Protein AF-A0A1G9P1A8-F1 (afdb_monomer_lite)

Sequence (209 aa):
MPSHRELWSQLNTDEELAHDLVAYRPALGERLVALREAGGYSLKQAAKLAGVRPETLKFYEEAVHRPSMPRLIRLMTLYDADPMEFLAEIASTVRPQSKSEPVFQRQVEALLYFCGVTPEQMADGKHQVHKTGRTPAPITAPLGEVLKGRRDDHPARVQGGLLLRREYEAGASIRALSDKHRLAFGTIRALLVEANTQLRGPGRAHGTA

Foldseek 3Di:
DDDLVRVVVVCVVVVVLVVLVVQLLQLQLCVLVVLCVVQVHDLCLLCLQLVHHSVVNVCSNVSVDAAAPSSLVSSCVSSVHDSLVSQLVSLCVSPVPPPPPVVSVVSSQSVNVSNVQDPVNVVVVPPPPVPPPPVPPPCPAQLCVVCVPPDPSDSSLLVLLVVLLVVVVVPDDLVNSCVRNVHDSVSSVVSVVSSVHDDDDPDDDPPDD

pLDDT: mean 74.7, std 17.82, range [31.42, 96.56]

Organism: NCBI:txid128104

Radius of gyration: 21.17 Å; chains: 1; bounding box: 59×31×57 Å

Secondary structure (DSSP, 8-state):
---HHHHHHHHTT-HHHHHHHHHHHHHHHHHHHHHHHHTT--HHHHHHHTTS-HHHHHHHHTTSS---HHHHHHHHHHTT--HHHHHHHHHHHH-TT--SHHHHHHHHHHHHHHTT--HHHHHT------TT---PPP--S-HHHHHTT--TT-HHHHHHHHHHHHHHHTT--HHHHHHHHT--HHHHHHHHHHTT--PPPS-------

Structure (mmCIF, N/CA/C/O backbone):
data_AF-A0A1G9P1A8-F1
#
_entry.id   AF-A0A1G9P1A8-F1
#
loop_
_atom_site.group_PDB
_atom_site.id
_atom_site.type_symbol
_atom_site.label_atom_id
_atom_site.label_alt_id
_atom_site.label_comp_id
_atom_site.label_asym_id
_atom_site.label_entity_id
_atom_site.label_seq_id
_atom_site.pdbx_PDB_ins_code
_atom_site.Cartn_x
_atom_site.Cartn_y
_atom_site.Cartn_z
_atom_site.occupancy
_atom_site.B_iso_or_equiv
_atom_site.auth_seq_id
_atom_site.auth_comp_id
_atom_site.auth_asym_id
_atom_site.auth_atom_id
_atom_site.pdbx_PDB_model_num
ATOM 1 N N . MET A 1 1 ? 30.338 -10.438 -19.244 1.00 41.12 1 MET A N 1
ATOM 2 C CA . MET A 1 1 ? 29.002 -10.359 -18.618 1.00 41.12 1 MET A CA 1
ATOM 3 C C . MET A 1 1 ? 28.535 -8.922 -18.761 1.00 41.12 1 MET A C 1
ATOM 5 O O . MET A 1 1 ? 29.298 -8.054 -18.346 1.00 41.12 1 MET A O 1
ATOM 9 N N . PRO A 1 2 ? 27.408 -8.661 -19.446 1.00 39.84 2 PRO A N 1
ATOM 10 C CA . PRO A 1 2 ? 26.987 -7.303 -19.767 1.00 39.84 2 PRO A CA 1
ATOM 11 C C . PRO A 1 2 ? 26.547 -6.555 -18.502 1.00 39.84 2 PRO A C 1
ATOM 13 O O . PRO A 1 2 ? 25.793 -7.061 -17.678 1.00 39.84 2 PRO A O 1
ATOM 16 N N . SER A 1 3 ? 27.044 -5.337 -18.343 1.00 47.91 3 SER A N 1
ATOM 17 C CA . SER A 1 3 ? 26.685 -4.398 -17.285 1.00 47.91 3 SER A CA 1
ATOM 18 C C . SER A 1 3 ? 25.210 -3.973 -17.363 1.00 47.91 3 SER A C 1
ATOM 20 O O . SER A 1 3 ? 24.576 -4.062 -18.412 1.00 47.91 3 SER A O 1
ATOM 22 N N . HIS A 1 4 ? 24.663 -3.407 -16.277 1.00 43.50 4 HIS A N 1
ATOM 23 C CA . HIS A 1 4 ? 23.309 -2.818 -16.254 1.00 43.50 4 HIS A CA 1
ATOM 24 C C . HIS A 1 4 ? 23.076 -1.848 -17.430 1.00 43.50 4 HIS A C 1
ATOM 26 O O . HIS A 1 4 ? 21.991 -1.819 -17.996 1.00 43.50 4 HIS A O 1
ATOM 32 N N . ARG A 1 5 ? 24.108 -1.106 -17.853 1.00 42.91 5 ARG A N 1
ATOM 33 C CA . ARG A 1 5 ? 24.056 -0.208 -19.016 1.00 42.91 5 ARG A CA 1
ATOM 34 C C . ARG A 1 5 ? 23.967 -0.961 -20.353 1.00 42.91 5 ARG A C 1
ATOM 36 O O . ARG A 1 5 ? 23.266 -0.503 -21.247 1.00 42.91 5 ARG A O 1
ATOM 43 N N . GLU A 1 6 ? 24.647 -2.096 -20.489 1.00 47.81 6 GLU A N 1
ATOM 44 C CA . GLU A 1 6 ? 24.608 -2.942 -21.693 1.00 47.81 6 GLU A CA 1
ATOM 45 C C . GLU A 1 6 ? 23.294 -3.724 -21.800 1.00 47.81 6 GLU A C 1
ATOM 47 O O . GLU A 1 6 ? 22.747 -3.819 -22.893 1.00 47.81 6 GLU A O 1
ATOM 52 N N . LEU A 1 7 ? 22.730 -4.182 -20.677 1.00 52.12 7 LEU A N 1
ATOM 53 C CA . LEU A 1 7 ? 21.399 -4.799 -20.638 1.00 52.12 7 LEU A CA 1
ATOM 54 C C . LEU A 1 7 ? 20.292 -3.792 -20.967 1.00 52.12 7 LEU A C 1
ATOM 56 O O . LEU A 1 7 ? 19.426 -4.105 -21.776 1.00 52.12 7 LEU A O 1
ATOM 60 N N . TRP A 1 8 ? 20.353 -2.563 -20.430 1.00 51.53 8 TRP A N 1
ATOM 61 C CA . TRP A 1 8 ? 19.458 -1.482 -20.866 1.00 51.53 8 TRP A CA 1
ATOM 62 C C . TRP A 1 8 ? 19.610 -1.201 -22.361 1.00 51.53 8 TRP A C 1
ATOM 64 O O . TRP A 1 8 ? 18.604 -0.965 -23.011 1.00 51.53 8 TRP A O 1
ATOM 74 N N . SER A 1 9 ? 20.823 -1.258 -22.922 1.00 52.28 9 SER A N 1
ATOM 75 C CA . SER A 1 9 ? 21.042 -1.052 -24.360 1.00 52.28 9 SER A CA 1
ATOM 76 C C . SER A 1 9 ? 20.507 -2.200 -25.224 1.00 52.28 9 SER A C 1
ATOM 78 O O . SER A 1 9 ? 20.034 -1.936 -26.326 1.00 52.28 9 SER A O 1
ATOM 80 N N . GLN A 1 10 ? 20.563 -3.444 -24.732 1.00 52.16 10 GLN A N 1
ATOM 81 C CA . GLN A 1 10 ? 20.011 -4.632 -25.397 1.00 52.16 10 GLN A CA 1
ATOM 82 C C . GLN A 1 10 ? 18.477 -4.675 -25.313 1.00 52.16 10 GLN A C 1
ATOM 84 O O . GLN A 1 10 ? 17.818 -4.961 -26.305 1.00 52.16 10 GLN A O 1
ATOM 89 N N . LEU A 1 11 ? 17.896 -4.294 -24.171 1.00 49.16 11 LEU A N 1
ATOM 90 C CA . LEU A 1 11 ? 16.448 -4.104 -24.016 1.00 49.16 11 LEU A CA 1
ATOM 91 C C . LEU A 1 11 ? 15.937 -2.909 -24.839 1.00 49.16 11 LEU A C 1
ATOM 93 O O . LEU A 1 11 ? 14.826 -2.962 -25.346 1.00 49.16 11 LEU A O 1
ATOM 97 N N . ASN A 1 12 ? 16.752 -1.864 -25.039 1.00 44.50 12 ASN A N 1
ATOM 98 C CA . ASN A 1 12 ? 16.433 -0.750 -25.946 1.00 44.50 12 ASN A CA 1
ATOM 99 C C . ASN A 1 12 ? 16.525 -1.123 -27.432 1.00 44.50 12 ASN A C 1
ATOM 101 O O . ASN A 1 12 ? 16.099 -0.333 -28.269 1.00 44.50 12 ASN A O 1
ATOM 105 N N . THR A 1 13 ? 17.140 -2.262 -27.775 1.00 49.59 13 THR A N 1
ATOM 106 C CA . THR A 1 13 ? 17.131 -2.774 -29.156 1.00 49.59 13 THR A CA 1
ATOM 107 C C . THR A 1 13 ? 15.833 -3.525 -29.461 1.00 49.59 13 THR A C 1
ATOM 109 O O . THR A 1 13 ? 15.501 -3.719 -30.626 1.00 49.59 13 THR A O 1
ATOM 112 N N . ASP A 1 14 ? 15.085 -3.893 -28.418 1.00 54.88 14 ASP A N 1
ATOM 113 C CA . ASP A 1 14 ? 13.737 -4.441 -28.490 1.00 54.88 14 ASP A CA 1
ATOM 114 C C . ASP A 1 14 ? 12.737 -3.272 -28.399 1.00 54.88 14 ASP A C 1
ATOM 116 O O . ASP A 1 14 ? 12.221 -2.919 -27.335 1.00 54.88 14 ASP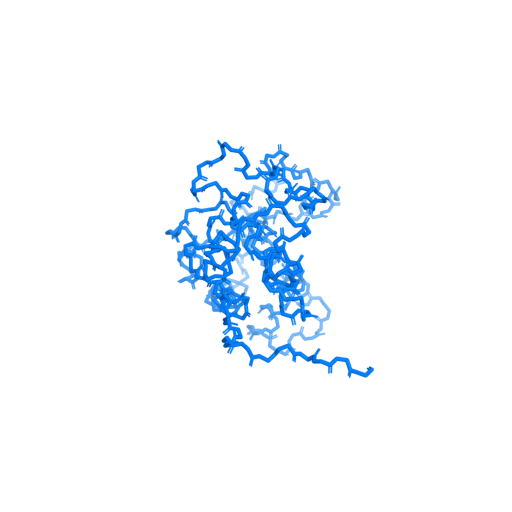 A O 1
ATOM 120 N N . GLU A 1 15 ? 12.542 -2.590 -29.533 1.00 59.28 15 GLU A N 1
ATOM 121 C CA . GLU A 1 15 ? 11.692 -1.392 -29.689 1.00 59.28 15 GLU A CA 1
ATOM 122 C C . GLU A 1 15 ? 10.279 -1.603 -29.101 1.00 59.28 15 GLU A C 1
ATOM 124 O O . GLU A 1 15 ? 9.654 -0.687 -28.560 1.00 59.28 15 GLU A O 1
ATOM 129 N N . GLU A 1 16 ? 9.821 -2.854 -29.125 1.00 61.22 16 GLU A N 1
ATOM 130 C CA . GLU A 1 16 ? 8.542 -3.317 -28.606 1.00 61.22 16 GLU A CA 1
ATOM 131 C C . GLU A 1 16 ? 8.473 -3.313 -27.064 1.00 61.22 16 GLU A C 1
ATOM 133 O O . GLU A 1 16 ? 7.458 -2.932 -26.478 1.00 61.22 16 GLU A O 1
ATOM 138 N N . LEU A 1 17 ? 9.568 -3.659 -26.385 1.00 59.81 17 LEU A N 1
ATOM 139 C CA . LEU A 1 17 ? 9.637 -3.755 -24.925 1.00 59.81 17 LEU A CA 1
ATOM 140 C C . LEU A 1 17 ? 9.885 -2.383 -24.277 1.00 59.81 17 LEU A C 1
ATOM 142 O O . LEU A 1 17 ? 9.347 -2.081 -23.208 1.00 59.81 17 LEU A O 1
ATOM 146 N N . ALA A 1 18 ? 10.633 -1.509 -24.958 1.00 63.16 18 ALA A N 1
ATOM 147 C CA . ALA A 1 18 ? 10.757 -0.101 -24.587 1.00 63.16 18 ALA A CA 1
ATOM 148 C C . ALA A 1 18 ? 9.408 0.639 -24.674 1.00 63.16 18 ALA A C 1
ATOM 150 O O . ALA A 1 18 ? 9.096 1.443 -23.792 1.00 63.16 18 ALA A O 1
ATOM 151 N N . HIS A 1 19 ? 8.590 0.336 -25.690 1.00 68.44 19 HIS A N 1
ATOM 152 C CA . HIS A 1 19 ? 7.230 0.865 -25.816 1.00 68.44 19 HIS A CA 1
ATOM 153 C C . HIS A 1 19 ? 6.332 0.408 -24.656 1.00 68.44 19 HIS A C 1
ATOM 155 O O . HIS A 1 19 ? 5.683 1.231 -24.007 1.00 68.44 19 HIS A O 1
ATOM 161 N N . ASP A 1 20 ? 6.363 -0.883 -24.324 1.00 70.00 20 ASP A N 1
ATOM 162 C CA . ASP A 1 20 ? 5.575 -1.438 -23.220 1.00 70.00 20 ASP A CA 1
ATOM 163 C C . ASP A 1 20 ? 5.989 -0.844 -21.857 1.00 70.00 20 ASP A C 1
ATOM 165 O O . ASP A 1 20 ? 5.136 -0.531 -21.026 1.00 70.00 20 ASP A O 1
ATOM 169 N N . LEU A 1 21 ? 7.286 -0.587 -21.634 1.00 68.75 21 LEU A N 1
ATOM 170 C CA . LEU A 1 21 ? 7.789 0.086 -20.425 1.00 68.75 21 LEU A CA 1
ATOM 171 C C . LEU A 1 21 ? 7.238 1.501 -20.232 1.00 68.75 21 LEU A C 1
ATOM 173 O O . LEU A 1 21 ? 7.086 1.933 -19.087 1.00 68.75 21 LEU A O 1
ATOM 177 N N . VAL A 1 22 ? 6.906 2.219 -21.307 1.00 77.81 22 VAL A N 1
ATOM 178 C CA . VAL A 1 22 ? 6.230 3.521 -21.204 1.00 77.81 22 VAL A CA 1
ATOM 179 C C . VAL A 1 22 ? 4.809 3.350 -20.667 1.00 77.81 22 VAL A C 1
ATOM 181 O O . VAL A 1 22 ? 4.394 4.132 -19.813 1.00 77.81 22 VAL A O 1
ATOM 184 N N . ALA A 1 23 ? 4.097 2.309 -21.099 1.00 82.25 23 ALA A N 1
ATOM 185 C CA . ALA A 1 23 ? 2.734 2.007 -20.661 1.00 82.25 23 ALA A CA 1
ATOM 186 C C . ALA A 1 23 ? 2.669 1.358 -19.263 1.00 82.25 23 ALA A C 1
ATOM 188 O O . ALA A 1 23 ? 1.707 1.570 -18.523 1.00 82.25 23 ALA A O 1
ATOM 189 N N . TYR A 1 24 ? 3.711 0.633 -18.844 1.00 83.81 24 TYR A N 1
ATOM 190 C CA . TYR A 1 24 ? 3.769 -0.003 -17.524 1.00 83.81 24 TYR A CA 1
ATOM 191 C C . TYR A 1 24 ? 3.784 0.986 -16.360 1.00 83.81 24 TYR A C 1
ATOM 193 O O . TYR A 1 24 ? 3.242 0.704 -15.293 1.00 83.81 24 TYR A O 1
ATOM 201 N N . ARG A 1 25 ? 4.401 2.154 -16.548 1.00 85.25 25 ARG A N 1
ATOM 202 C CA . ARG A 1 25 ? 4.534 3.175 -15.500 1.00 85.25 25 ARG A CA 1
ATOM 203 C C . ARG A 1 25 ? 3.188 3.744 -15.040 1.00 85.25 25 ARG A C 1
ATOM 205 O O . ARG A 1 25 ? 2.941 3.686 -13.835 1.00 85.25 25 ARG A O 1
ATOM 212 N N . PRO A 1 26 ? 2.329 4.281 -15.931 1.00 89.62 26 PRO A N 1
ATOM 213 C CA . PRO A 1 26 ? 1.015 4.775 -15.533 1.00 89.62 26 PRO A CA 1
ATOM 214 C C . PRO A 1 26 ? 0.131 3.655 -14.980 1.00 89.62 26 PRO A C 1
ATOM 216 O O . PRO A 1 26 ? -0.451 3.843 -13.918 1.00 89.62 26 PRO A O 1
ATOM 219 N N . ALA A 1 27 ? 0.125 2.465 -15.597 1.00 90.56 27 ALA A N 1
ATOM 220 C CA . ALA A 1 27 ? -0.659 1.329 -15.105 1.00 90.56 27 ALA A CA 1
ATOM 221 C C . ALA A 1 27 ? -0.268 0.921 -13.670 1.00 90.56 27 ALA A C 1
ATOM 223 O O . ALA A 1 27 ? -1.129 0.692 -12.820 1.00 90.56 27 ALA A O 1
ATOM 224 N N . LEU A 1 28 ? 1.035 0.891 -13.365 1.00 92.38 28 LEU A N 1
ATOM 225 C CA . LEU A 1 28 ? 1.534 0.642 -12.012 1.00 92.38 28 LEU A CA 1
ATOM 226 C C . LEU A 1 28 ? 1.081 1.734 -11.033 1.00 92.38 28 LEU A C 1
ATOM 228 O O . LEU A 1 28 ? 0.623 1.411 -9.937 1.00 92.38 28 LEU A O 1
ATOM 232 N N . GLY A 1 29 ? 1.210 3.010 -11.410 1.00 93.75 29 GLY A N 1
ATOM 233 C CA . GLY A 1 29 ? 0.813 4.144 -10.571 1.00 93.75 29 GLY A CA 1
ATOM 234 C C . GLY A 1 29 ? -0.680 4.131 -10.239 1.00 93.75 29 GLY A C 1
ATOM 235 O O . GLY A 1 29 ? -1.053 4.168 -9.065 1.00 93.75 29 GLY A O 1
ATOM 236 N N . GLU A 1 30 ? -1.528 3.970 -11.254 1.00 94.38 30 GLU A N 1
ATOM 237 C CA . GLU A 1 30 ? -2.984 3.864 -11.115 1.00 94.38 30 GLU A CA 1
ATOM 238 C C . GLU A 1 30 ? -3.391 2.686 -10.226 1.00 94.38 30 GLU A C 1
ATOM 240 O O . GLU A 1 30 ? -4.244 2.825 -9.346 1.00 94.38 30 GLU A O 1
ATOM 245 N N . ARG A 1 31 ? -2.741 1.528 -10.385 1.00 95.12 31 ARG A N 1
ATOM 246 C CA . ARG A 1 31 ? -3.031 0.366 -9.542 1.00 95.12 31 ARG A CA 1
ATOM 247 C C . ARG A 1 31 ? -2.612 0.581 -8.090 1.00 95.12 31 ARG A C 1
ATOM 249 O O . ARG A 1 31 ? -3.338 0.159 -7.190 1.00 95.12 31 ARG A O 1
ATOM 256 N N . LEU A 1 32 ? -1.488 1.257 -7.836 1.00 95.44 32 LEU A N 1
ATOM 257 C CA . LEU A 1 32 ? -1.090 1.637 -6.475 1.00 95.44 32 LEU A CA 1
ATOM 258 C C . LEU A 1 32 ? -2.125 2.565 -5.825 1.00 95.44 32 LEU A C 1
ATOM 260 O O . LEU A 1 32 ? -2.467 2.352 -4.660 1.00 95.44 32 LEU A O 1
ATOM 264 N N . VAL A 1 33 ? -2.659 3.541 -6.570 1.00 96.56 33 VAL A N 1
ATOM 265 C CA . VAL A 1 33 ? -3.761 4.403 -6.106 1.00 96.56 33 VAL A CA 1
ATOM 266 C C . VAL A 1 33 ? -4.979 3.554 -5.751 1.00 96.56 33 VAL A C 1
ATOM 268 O O . VAL A 1 33 ? -5.485 3.652 -4.633 1.00 96.56 33 VAL A O 1
ATOM 271 N N . ALA A 1 34 ? -5.403 2.675 -6.661 1.00 92.31 34 ALA A N 1
ATOM 272 C CA . ALA A 1 34 ? -6.575 1.829 -6.466 1.00 92.31 34 ALA A CA 1
ATOM 273 C C . ALA A 1 34 ? -6.444 0.926 -5.228 1.00 92.31 34 ALA A C 1
ATOM 275 O O . ALA A 1 34 ? -7.368 0.857 -4.420 1.00 92.31 34 ALA A O 1
ATOM 276 N N . LEU A 1 35 ? -5.290 0.279 -5.030 1.00 92.00 35 LEU A N 1
ATOM 277 C CA . LEU A 1 35 ? -5.029 -0.556 -3.850 1.00 92.00 35 LEU A CA 1
ATOM 278 C C . LEU A 1 35 ? -4.999 0.265 -2.558 1.00 92.00 35 LEU A C 1
ATOM 280 O O . LEU A 1 35 ? -5.568 -0.141 -1.541 1.00 92.00 35 LEU A O 1
ATOM 284 N N . ARG A 1 36 ? -4.377 1.449 -2.593 1.00 94.88 36 ARG A N 1
ATOM 285 C CA . ARG A 1 36 ? -4.346 2.362 -1.449 1.00 94.88 36 ARG A CA 1
ATOM 286 C C . ARG A 1 36 ? -5.760 2.770 -1.031 1.00 94.88 36 ARG A C 1
ATOM 288 O O . ARG A 1 36 ? -6.075 2.754 0.161 1.00 94.88 36 ARG A O 1
ATOM 295 N N . GLU A 1 37 ? -6.590 3.150 -1.994 1.00 91.06 37 GLU A N 1
ATOM 296 C CA . GLU A 1 37 ? -7.956 3.622 -1.764 1.00 91.06 37 GLU A CA 1
ATOM 297 C C . GLU A 1 37 ? -8.897 2.494 -1.348 1.00 91.06 37 GLU A C 1
ATOM 299 O O . GLU A 1 37 ? -9.653 2.670 -0.394 1.00 91.06 37 GLU A O 1
ATOM 304 N N . ALA A 1 38 ? -8.780 1.314 -1.961 1.00 80.50 38 ALA A N 1
ATOM 305 C CA . ALA A 1 38 ? -9.503 0.114 -1.547 1.00 80.50 38 ALA A CA 1
ATOM 306 C C . ALA A 1 38 ? -9.165 -0.297 -0.102 1.00 80.50 38 ALA A C 1
ATOM 308 O O . ALA A 1 38 ? -10.051 -0.680 0.659 1.00 80.50 38 ALA A O 1
ATOM 309 N N . GLY A 1 39 ? -7.907 -0.132 0.322 1.00 78.62 39 GLY A N 1
ATOM 310 C CA . GLY A 1 39 ? -7.502 -0.307 1.721 1.00 78.62 39 GLY A CA 1
ATOM 311 C C . GLY A 1 39 ? -7.974 0.813 2.668 1.00 78.62 39 GLY A C 1
ATOM 312 O O . GLY A 1 39 ? -7.808 0.722 3.888 1.00 78.62 39 GLY A O 1
ATOM 313 N N . GLY A 1 40 ? -8.576 1.886 2.147 1.00 80.50 40 GLY A N 1
ATOM 314 C CA . GLY A 1 40 ? -9.014 3.048 2.925 1.00 80.50 40 GLY A CA 1
ATOM 315 C C . GLY A 1 40 ? -7.856 3.877 3.488 1.00 80.50 40 GLY A C 1
ATOM 316 O O . GLY A 1 40 ? -8.004 4.544 4.517 1.00 80.50 40 GLY A O 1
ATOM 317 N N . TYR A 1 41 ? -6.683 3.823 2.855 1.00 86.81 41 TYR A N 1
ATOM 318 C CA . TYR A 1 41 ? -5.503 4.555 3.296 1.00 86.81 41 TYR A CA 1
ATOM 319 C C . TYR A 1 41 ? -5.415 5.928 2.623 1.00 86.81 41 TYR A C 1
ATOM 321 O O . TYR A 1 41 ? -5.470 6.061 1.399 1.00 86.81 41 TYR A O 1
ATOM 329 N N . SER A 1 42 ? -5.158 6.973 3.409 1.00 90.69 42 SER A N 1
ATOM 330 C CA . SER A 1 42 ? -4.650 8.224 2.835 1.00 90.69 42 SER A CA 1
ATOM 331 C C . SER A 1 42 ? -3.204 8.051 2.362 1.00 90.69 42 SER A C 1
ATOM 333 O O . SER A 1 42 ? -2.450 7.241 2.909 1.00 90.69 42 SER A O 1
ATOM 335 N N . LEU A 1 43 ? -2.772 8.886 1.412 1.00 92.38 43 LEU A N 1
ATOM 336 C CA . LEU A 1 43 ? -1.381 8.940 0.946 1.00 92.38 43 LEU A CA 1
ATOM 337 C C . LEU A 1 43 ? -0.379 9.045 2.113 1.00 92.38 43 LEU A C 1
ATOM 339 O O . LEU A 1 43 ? 0.608 8.313 2.173 1.00 92.38 43 LEU A O 1
ATOM 343 N N . LYS A 1 44 ? -0.642 9.934 3.083 1.00 88.50 44 LYS A N 1
ATOM 344 C CA . LYS A 1 44 ? 0.245 10.142 4.241 1.00 88.50 44 LYS A CA 1
ATOM 345 C C . LYS A 1 44 ? 0.323 8.905 5.139 1.00 88.50 44 LYS A C 1
ATOM 347 O O . LYS A 1 44 ? 1.413 8.568 5.598 1.00 88.50 44 LYS A O 1
ATOM 352 N N . GLN A 1 45 ? -0.805 8.236 5.390 1.00 81.75 45 GLN A N 1
ATOM 353 C CA . GLN A 1 45 ? -0.834 7.006 6.189 1.00 81.75 45 GLN A CA 1
ATOM 354 C C . GLN A 1 45 ? -0.108 5.867 5.475 1.00 81.75 45 GLN A C 1
ATOM 356 O O . GLN A 1 45 ? 0.753 5.235 6.084 1.00 81.75 45 GLN A O 1
ATOM 361 N N . ALA A 1 46 ? -0.405 5.645 4.190 1.00 87.50 46 ALA A N 1
ATOM 362 C CA . ALA A 1 46 ? 0.218 4.584 3.409 1.00 87.50 46 ALA A CA 1
ATOM 363 C C . ALA A 1 46 ? 1.736 4.766 3.327 1.00 87.50 46 ALA A C 1
ATOM 365 O O . ALA A 1 46 ? 2.489 3.842 3.630 1.00 87.50 46 ALA A O 1
ATOM 366 N N . ALA A 1 47 ? 2.198 5.984 3.034 1.00 89.19 47 ALA A N 1
ATOM 367 C CA . ALA A 1 47 ? 3.620 6.293 2.98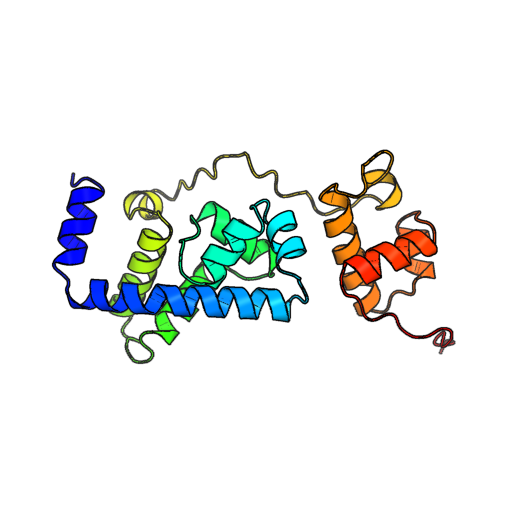8 1.00 89.19 47 ALA A CA 1
ATOM 368 C C . ALA A 1 47 ? 4.309 6.033 4.334 1.00 89.19 47 ALA A C 1
ATOM 370 O O . ALA A 1 47 ? 5.353 5.383 4.393 1.00 89.19 47 ALA A O 1
ATOM 371 N N . LYS A 1 48 ? 3.690 6.482 5.432 1.00 83.31 48 LYS A N 1
ATOM 372 C CA . LYS A 1 48 ? 4.205 6.277 6.788 1.00 83.31 48 LYS A CA 1
ATOM 373 C C . LYS A 1 48 ? 4.326 4.791 7.139 1.00 83.31 48 LYS A C 1
ATOM 375 O O . LYS A 1 48 ? 5.350 4.386 7.684 1.00 83.31 48 LYS A O 1
ATOM 380 N N . LEU A 1 49 ? 3.320 3.981 6.809 1.00 77.94 49 LEU A N 1
ATOM 381 C CA . LEU A 1 49 ? 3.302 2.538 7.079 1.00 77.94 49 LEU A CA 1
ATOM 382 C C . LEU A 1 49 ? 4.290 1.761 6.207 1.00 77.94 49 LEU A C 1
ATOM 384 O O . LEU A 1 49 ? 5.038 0.924 6.710 1.00 77.94 49 LEU A O 1
ATOM 388 N N . ALA A 1 50 ? 4.365 2.102 4.922 1.00 83.38 50 ALA A N 1
ATOM 389 C CA . ALA A 1 50 ? 5.352 1.554 3.999 1.00 83.38 50 ALA A CA 1
ATOM 390 C C . ALA A 1 50 ? 6.774 2.090 4.262 1.00 83.38 50 ALA A C 1
ATOM 392 O O . ALA A 1 50 ? 7.727 1.670 3.607 1.00 83.38 50 ALA A O 1
ATOM 393 N N . GLY A 1 51 ? 6.938 3.011 5.222 1.00 83.38 51 GLY A N 1
ATOM 394 C CA . GLY A 1 51 ? 8.194 3.661 5.589 1.00 83.38 51 GLY A CA 1
ATOM 395 C C . GLY A 1 51 ? 8.895 4.323 4.407 1.00 83.38 51 GLY A C 1
ATOM 396 O O . GLY A 1 51 ? 10.103 4.145 4.225 1.00 83.38 51 GLY A O 1
ATOM 397 N N . VAL A 1 52 ? 8.122 5.062 3.614 1.00 86.75 52 VAL A N 1
ATOM 398 C CA . VAL A 1 52 ? 8.570 5.967 2.552 1.00 86.75 52 VAL A CA 1
ATOM 399 C C . VAL A 1 52 ? 8.058 7.381 2.843 1.00 86.75 52 VAL A C 1
ATOM 401 O O . VAL A 1 52 ? 7.145 7.580 3.644 1.00 86.75 52 VAL A O 1
ATOM 404 N N . ARG A 1 53 ? 8.650 8.404 2.218 1.00 91.06 53 ARG A N 1
ATOM 405 C CA . ARG A 1 53 ? 8.132 9.775 2.358 1.00 91.06 53 ARG A CA 1
ATOM 406 C C . ARG A 1 53 ? 6.805 9.901 1.588 1.00 91.06 53 ARG A C 1
ATOM 408 O O . ARG A 1 53 ? 6.705 9.306 0.516 1.00 91.06 53 ARG A O 1
ATOM 415 N N . PRO A 1 54 ? 5.822 10.692 2.061 1.00 92.25 54 PRO A N 1
ATOM 416 C CA . PRO A 1 54 ? 4.562 10.907 1.339 1.00 92.25 54 PRO A CA 1
ATOM 417 C C . PRO A 1 54 ? 4.756 11.380 -0.101 1.00 92.25 54 PRO A C 1
ATOM 419 O O . PRO A 1 54 ? 4.104 10.882 -1.006 1.00 92.25 54 PRO A O 1
ATOM 422 N N . GLU A 1 55 ? 5.715 12.277 -0.318 1.00 93.62 55 GLU A N 1
ATOM 423 C CA . GLU A 1 55 ? 6.110 12.746 -1.647 1.00 93.62 55 GLU A CA 1
ATOM 424 C C . GLU A 1 55 ? 6.679 11.622 -2.526 1.00 93.62 55 GLU A C 1
ATOM 426 O O . GLU A 1 55 ? 6.375 11.537 -3.708 1.00 93.62 55 GLU A O 1
ATOM 431 N N . THR A 1 56 ? 7.447 10.696 -1.945 1.00 90.88 56 THR A N 1
ATOM 432 C CA . THR A 1 56 ? 7.959 9.533 -2.681 1.00 90.88 56 THR A CA 1
ATOM 433 C C . THR A 1 56 ? 6.834 8.600 -3.116 1.00 90.88 56 THR A C 1
ATOM 435 O O . THR A 1 56 ? 6.854 8.146 -4.253 1.00 90.88 56 THR A O 1
ATOM 438 N N . LEU A 1 57 ? 5.857 8.329 -2.241 1.00 95.25 57 LEU A N 1
ATOM 439 C CA . LEU A 1 57 ? 4.687 7.531 -2.614 1.00 95.25 57 LEU A CA 1
ATOM 440 C C . LEU A 1 57 ? 3.846 8.247 -3.676 1.00 95.25 57 LEU A C 1
ATOM 442 O O . LEU A 1 57 ? 3.434 7.615 -4.639 1.00 95.25 57 LEU A O 1
ATOM 446 N N . LYS A 1 58 ? 3.677 9.568 -3.551 1.00 95.81 58 LYS A N 1
ATOM 447 C CA . LYS A 1 58 ? 3.004 10.387 -4.562 1.00 95.81 58 LYS A CA 1
ATOM 448 C C . LYS A 1 58 ? 3.667 10.240 -5.932 1.00 95.81 58 LYS A C 1
ATOM 450 O O . LYS A 1 58 ? 2.982 9.969 -6.904 1.00 95.81 58 LYS A O 1
ATOM 455 N N . PHE A 1 59 ? 4.995 10.325 -6.001 1.00 93.44 59 PHE A N 1
ATOM 456 C CA . PHE A 1 59 ? 5.718 10.121 -7.259 1.00 93.44 59 PHE A CA 1
ATOM 457 C C . PHE A 1 59 ? 5.605 8.698 -7.810 1.00 93.44 59 PHE A C 1
ATOM 459 O O . PHE A 1 59 ? 5.762 8.520 -9.014 1.00 93.44 59 PHE A O 1
ATOM 466 N N . TYR A 1 60 ? 5.361 7.690 -6.968 1.00 94.50 60 TYR A N 1
ATOM 467 C CA . TYR A 1 60 ? 5.047 6.341 -7.445 1.00 94.50 60 TYR A CA 1
ATOM 468 C C . TYR A 1 60 ? 3.638 6.281 -8.043 1.00 94.50 60 TYR A C 1
ATOM 470 O O . TYR A 1 60 ? 3.479 5.762 -9.141 1.00 94.50 60 TYR A O 1
ATOM 478 N N . GLU A 1 61 ? 2.647 6.855 -7.358 1.00 95.75 61 GLU A N 1
ATOM 479 C CA . GLU A 1 61 ? 1.249 6.927 -7.815 1.00 95.75 61 GLU A CA 1
ATOM 480 C C . GLU A 1 61 ? 1.095 7.762 -9.101 1.00 95.75 61 GLU A C 1
ATOM 482 O O . GLU A 1 61 ? 0.326 7.400 -9.981 1.00 95.75 61 GLU A O 1
ATOM 487 N N . GLU A 1 62 ? 1.886 8.825 -9.265 1.00 92.94 62 GLU A N 1
ATOM 488 C CA . GLU A 1 62 ? 1.916 9.672 -10.470 1.00 92.94 62 GLU A CA 1
ATOM 489 C C . GLU A 1 62 ? 2.840 9.128 -11.576 1.00 92.94 62 GLU A C 1
ATOM 491 O O . GLU A 1 62 ? 3.118 9.827 -12.550 1.00 92.94 62 GLU A O 1
ATOM 496 N N . ALA A 1 63 ? 3.381 7.912 -11.422 1.00 89.50 63 ALA A N 1
ATOM 497 C CA . ALA A 1 63 ? 4.293 7.265 -12.376 1.00 89.50 63 ALA A CA 1
ATOM 498 C C . ALA A 1 63 ? 5.619 8.020 -12.664 1.00 89.50 63 ALA A C 1
ATOM 500 O O . ALA A 1 63 ? 6.428 7.615 -13.517 1.00 89.50 63 ALA A O 1
ATOM 501 N N . VAL A 1 64 ? 5.898 9.084 -11.906 1.00 86.62 64 VAL A N 1
ATOM 502 C CA . VAL A 1 64 ? 7.107 9.915 -12.000 1.00 86.62 64 VAL A CA 1
ATOM 503 C C . VAL A 1 64 ? 8.338 9.112 -11.590 1.00 86.62 64 VAL A C 1
ATOM 505 O O . VAL A 1 64 ? 9.348 9.114 -12.295 1.00 86.62 64 VAL A O 1
ATOM 508 N N . HIS A 1 65 ? 8.252 8.374 -10.483 1.00 84.88 65 HIS A N 1
ATOM 509 C CA . HIS A 1 65 ? 9.319 7.519 -9.970 1.00 84.88 65 HIS A CA 1
ATOM 510 C C . HIS A 1 65 ? 8.895 6.055 -9.930 1.00 84.88 65 HIS A C 1
ATOM 512 O O . HIS A 1 65 ? 7.717 5.722 -9.884 1.00 84.88 65 HIS A O 1
ATOM 518 N N . ARG A 1 66 ? 9.894 5.172 -9.866 1.00 83.44 66 ARG A N 1
ATOM 519 C CA . ARG A 1 66 ? 9.686 3.730 -9.737 1.00 83.44 66 ARG A CA 1
ATOM 520 C C . ARG A 1 66 ? 9.981 3.233 -8.321 1.00 83.44 66 ARG A C 1
ATOM 522 O O . ARG A 1 66 ? 11.014 3.619 -7.752 1.00 83.44 66 ARG A O 1
ATOM 529 N N . PRO A 1 67 ? 9.121 2.383 -7.736 1.00 88.06 67 PRO A N 1
ATOM 530 C CA . PRO A 1 67 ? 9.471 1.677 -6.518 1.00 88.06 67 PRO A CA 1
ATOM 531 C C . PRO A 1 67 ? 10.556 0.643 -6.831 1.00 88.06 67 PRO A C 1
ATOM 533 O O . PRO A 1 67 ? 10.502 -0.050 -7.844 1.00 88.06 67 PRO A O 1
ATOM 536 N N . SER A 1 68 ? 11.547 0.525 -5.947 1.00 84.25 68 SER A N 1
ATOM 537 C CA . SER A 1 68 ? 12.416 -0.653 -5.961 1.0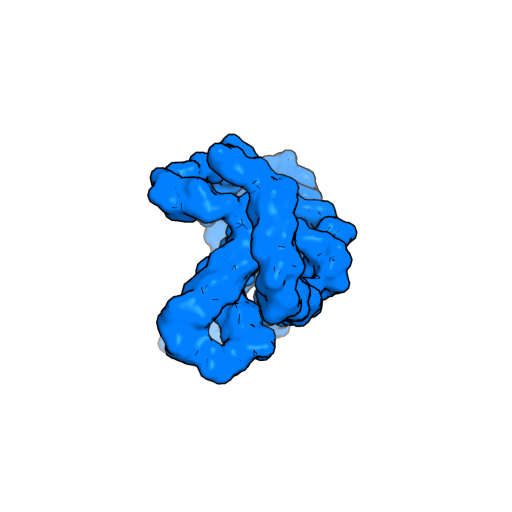0 84.25 68 SER A CA 1
ATOM 538 C C . SER A 1 68 ? 11.637 -1.869 -5.462 1.00 84.25 68 SER A C 1
ATOM 540 O O . SER A 1 68 ? 10.702 -1.694 -4.677 1.00 84.25 68 SER A O 1
ATOM 542 N N . MET A 1 69 ? 12.043 -3.092 -5.815 1.00 83.38 69 MET A N 1
ATOM 543 C CA . MET A 1 69 ? 11.354 -4.297 -5.323 1.00 83.38 69 MET A CA 1
ATOM 544 C C . MET A 1 69 ? 11.182 -4.343 -3.796 1.00 83.38 69 MET A C 1
ATOM 546 O O . MET A 1 69 ? 10.063 -4.575 -3.345 1.00 83.38 69 MET A O 1
ATOM 550 N N . PRO A 1 70 ? 12.184 -4.003 -2.959 1.00 81.88 70 PRO A N 1
ATOM 551 C CA . PRO A 1 70 ? 11.973 -3.934 -1.512 1.00 81.88 70 PRO A CA 1
ATOM 552 C C . PRO A 1 70 ? 10.895 -2.930 -1.080 1.00 81.88 70 PRO A C 1
ATOM 554 O O . PRO A 1 70 ? 10.213 -3.146 -0.082 1.00 81.88 70 PRO A O 1
ATOM 557 N N . ARG A 1 71 ? 10.730 -1.813 -1.800 1.00 85.25 71 ARG A N 1
ATOM 558 C CA . ARG A 1 71 ? 9.667 -0.835 -1.516 1.00 85.25 71 ARG A CA 1
ATOM 559 C C . ARG A 1 71 ? 8.315 -1.318 -2.020 1.00 85.25 71 ARG A C 1
ATOM 561 O O . ARG A 1 71 ? 7.333 -1.129 -1.310 1.00 85.25 71 ARG A O 1
ATOM 568 N N . LEU A 1 72 ? 8.282 -1.955 -3.189 1.00 89.06 72 LEU A N 1
ATOM 569 C CA . LEU A 1 72 ? 7.074 -2.566 -3.725 1.00 89.06 72 LEU A CA 1
ATOM 570 C C . LEU A 1 72 ? 6.552 -3.634 -2.764 1.00 89.06 72 LEU A C 1
ATOM 572 O O . LEU A 1 72 ? 5.407 -3.544 -2.349 1.00 89.06 72 LEU A O 1
ATOM 576 N N . ILE A 1 73 ? 7.410 -4.545 -2.296 1.00 84.00 73 ILE A N 1
ATOM 577 C CA . ILE A 1 73 ? 7.053 -5.567 -1.301 1.00 84.00 73 ILE A CA 1
ATOM 578 C C . ILE A 1 73 ? 6.412 -4.928 -0.063 1.00 84.00 73 ILE A C 1
ATOM 580 O O . ILE A 1 73 ? 5.364 -5.378 0.381 1.00 84.00 73 ILE A O 1
ATOM 584 N N . ARG A 1 74 ? 6.981 -3.838 0.469 1.00 83.88 74 ARG A N 1
ATOM 585 C CA . ARG A 1 74 ? 6.415 -3.142 1.643 1.00 83.88 74 ARG A CA 1
ATOM 586 C C . ARG A 1 74 ? 5.034 -2.542 1.379 1.00 83.88 74 ARG A C 1
ATOM 588 O O . ARG A 1 74 ? 4.200 -2.564 2.279 1.00 83.88 74 ARG A O 1
ATOM 595 N N . LEU A 1 75 ? 4.809 -1.994 0.186 1.00 89.00 75 LEU A N 1
ATOM 596 C CA . LEU A 1 75 ? 3.501 -1.477 -0.224 1.00 89.00 75 LEU A CA 1
ATOM 597 C C . LEU A 1 75 ? 2.495 -2.617 -0.401 1.00 89.00 75 LEU A C 1
ATOM 599 O O . LEU A 1 75 ? 1.395 -2.541 0.126 1.00 89.00 75 LEU A O 1
ATOM 603 N N . MET A 1 76 ? 2.893 -3.702 -1.060 1.00 91.81 76 MET A N 1
ATOM 604 C CA . MET A 1 76 ? 2.031 -4.860 -1.300 1.00 91.81 76 MET A CA 1
ATOM 605 C C . MET A 1 76 ? 1.653 -5.567 0.004 1.00 91.81 76 MET A C 1
ATOM 607 O O . MET A 1 76 ? 0.484 -5.840 0.232 1.00 91.81 76 MET A O 1
ATOM 611 N N . THR A 1 77 ? 2.596 -5.724 0.939 1.00 83.12 77 THR A N 1
ATOM 612 C CA . THR A 1 77 ? 2.295 -6.205 2.298 1.00 83.12 77 THR A CA 1
ATOM 613 C C . THR A 1 77 ? 1.298 -5.300 3.028 1.00 83.12 77 THR A C 1
ATOM 615 O O . THR A 1 77 ? 0.446 -5.792 3.758 1.00 83.12 77 THR A O 1
ATOM 618 N N . LEU A 1 78 ? 1.393 -3.975 2.862 1.00 86.19 78 LEU A N 1
ATOM 619 C CA . LEU A 1 78 ? 0.432 -3.044 3.460 1.00 86.19 78 LEU A CA 1
ATOM 620 C C . LEU A 1 78 ? -0.973 -3.192 2.849 1.00 86.19 78 LEU A C 1
ATOM 622 O O . LEU A 1 78 ? -1.967 -3.031 3.558 1.00 86.19 78 LEU A O 1
ATOM 626 N N . TYR A 1 79 ? -1.044 -3.466 1.549 1.00 87.38 79 TYR A N 1
ATOM 627 C CA . TYR A 1 79 ? -2.294 -3.615 0.806 1.00 87.38 79 TYR A CA 1
ATOM 628 C C . TYR A 1 79 ? -2.841 -5.049 0.797 1.00 87.38 79 TYR A C 1
ATOM 630 O O . TYR A 1 79 ? -3.859 -5.279 0.158 1.00 87.38 79 TYR A O 1
ATOM 638 N N . ASP A 1 80 ? -2.201 -5.978 1.517 1.00 83.81 80 ASP A N 1
ATOM 639 C CA . ASP A 1 80 ? -2.548 -7.407 1.542 1.00 83.81 80 ASP A CA 1
ATOM 640 C C . ASP A 1 80 ? -2.576 -8.040 0.136 1.00 83.81 80 ASP A C 1
ATOM 642 O O . ASP A 1 80 ? -3.469 -8.805 -0.214 1.00 83.81 80 ASP A O 1
ATOM 646 N N . ALA A 1 81 ? -1.591 -7.674 -0.691 1.00 84.06 81 ALA A N 1
ATOM 647 C CA . ALA A 1 81 ? -1.427 -8.143 -2.064 1.00 84.06 81 ALA A CA 1
ATOM 648 C C . ALA A 1 81 ? -0.095 -8.887 -2.249 1.00 84.06 81 ALA A C 1
ATOM 650 O O . ALA A 1 81 ? 0.895 -8.595 -1.566 1.00 84.06 81 ALA A O 1
ATOM 651 N N . ASP A 1 82 ? -0.051 -9.816 -3.208 1.00 87.44 82 ASP A N 1
ATOM 652 C CA . ASP A 1 82 ? 1.192 -10.464 -3.621 1.00 87.44 82 ASP A CA 1
ATOM 653 C C . ASP A 1 82 ? 1.943 -9.602 -4.663 1.00 87.44 82 ASP A C 1
ATOM 655 O O . ASP A 1 82 ? 1.351 -9.177 -5.658 1.00 87.44 82 ASP A O 1
ATOM 659 N N . PRO A 1 83 ? 3.248 -9.315 -4.473 1.00 84.62 83 PRO A N 1
ATOM 660 C CA . PRO A 1 83 ? 4.014 -8.496 -5.410 1.00 84.62 83 PRO A CA 1
ATOM 661 C C . PRO A 1 83 ? 4.145 -9.079 -6.818 1.00 84.62 83 PRO A C 1
ATOM 663 O O . PRO A 1 83 ? 4.238 -8.306 -7.769 1.00 84.62 83 PRO A O 1
ATOM 666 N N . MET A 1 84 ? 4.191 -10.403 -6.967 1.00 83.69 84 MET A N 1
ATOM 667 C CA . MET A 1 84 ? 4.325 -11.041 -8.276 1.00 83.69 84 MET A CA 1
ATOM 668 C C . MET A 1 84 ? 2.989 -11.062 -9.007 1.00 83.69 84 MET A C 1
ATOM 670 O O . MET A 1 84 ? 2.956 -10.720 -10.187 1.00 83.69 84 MET A O 1
ATOM 674 N N . GLU A 1 85 ? 1.893 -11.376 -8.312 1.00 84.62 85 GLU A N 1
ATOM 675 C CA . GLU A 1 85 ? 0.541 -11.260 -8.874 1.00 84.62 85 GLU A CA 1
ATOM 676 C C . GLU A 1 85 ? 0.223 -9.816 -9.273 1.00 84.62 85 GLU A C 1
ATOM 678 O O . GLU A 1 85 ? -0.322 -9.583 -10.349 1.00 84.62 85 GLU A O 1
ATOM 683 N N . PHE A 1 86 ? 0.643 -8.838 -8.465 1.00 88.56 86 PHE A N 1
ATOM 684 C CA . PHE A 1 86 ? 0.527 -7.422 -8.805 1.00 88.56 86 PHE A CA 1
ATOM 685 C C . PHE A 1 86 ? 1.240 -7.096 -10.124 1.00 88.56 86 PHE A C 1
ATOM 687 O O . PHE A 1 86 ? 0.634 -6.520 -11.023 1.00 88.56 86 PHE A O 1
ATOM 694 N N . LEU A 1 87 ? 2.514 -7.476 -10.280 1.00 87.88 87 LEU A N 1
ATOM 695 C CA . LEU A 1 87 ? 3.257 -7.203 -11.517 1.00 87.88 87 LEU A CA 1
ATOM 696 C C . LEU A 1 87 ? 2.673 -7.956 -12.722 1.00 87.88 87 LEU A C 1
ATOM 698 O O . LEU A 1 87 ? 2.590 -7.392 -13.811 1.00 87.88 87 LEU A O 1
ATOM 702 N N . ALA A 1 88 ? 2.224 -9.194 -12.525 1.00 83.62 88 ALA A N 1
ATOM 703 C CA . ALA A 1 88 ? 1.513 -9.985 -13.526 1.00 83.62 88 ALA A CA 1
ATOM 704 C C . ALA A 1 88 ? 0.205 -9.310 -13.986 1.00 83.62 88 ALA A C 1
ATOM 706 O O . ALA A 1 88 ? -0.091 -9.274 -15.182 1.00 83.62 88 ALA A O 1
ATOM 707 N N . GLU A 1 89 ? -0.557 -8.722 -13.063 1.00 86.44 89 GLU A N 1
ATOM 708 C CA . GLU A 1 89 ? -1.769 -7.963 -13.376 1.00 86.44 89 GLU A CA 1
ATOM 709 C C . GLU A 1 89 ? -1.444 -6.738 -14.244 1.00 86.44 89 GLU A C 1
ATOM 711 O O . GLU A 1 89 ? -2.080 -6.526 -15.283 1.00 86.44 89 GLU A O 1
ATOM 716 N N . ILE A 1 90 ? -0.408 -5.972 -13.882 1.00 89.38 90 ILE A N 1
ATOM 717 C CA . ILE A 1 90 ? 0.049 -4.829 -14.688 1.00 89.38 90 ILE A CA 1
ATOM 718 C C . ILE A 1 90 ? 0.489 -5.299 -16.085 1.00 89.38 90 ILE A C 1
ATOM 720 O O . ILE A 1 90 ? 0.079 -4.698 -17.082 1.00 89.38 90 ILE A O 1
ATOM 724 N N . ALA A 1 91 ? 1.260 -6.392 -16.170 1.00 84.38 91 ALA A N 1
ATOM 725 C CA . ALA A 1 91 ? 1.675 -7.014 -17.432 1.00 84.38 91 ALA A CA 1
ATOM 726 C C . ALA A 1 91 ? 0.468 -7.298 -18.342 1.00 84.38 91 ALA A C 1
ATOM 728 O O . ALA A 1 91 ? 0.417 -6.863 -19.495 1.00 84.38 91 ALA A O 1
ATOM 729 N N . SER A 1 92 ? -0.555 -7.942 -17.776 1.00 82.19 92 SER A N 1
ATOM 730 C CA . SER A 1 92 ? -1.782 -8.298 -18.491 1.00 82.19 92 SER A CA 1
ATOM 731 C C . SER A 1 92 ? -2.632 -7.090 -18.904 1.00 82.19 92 SER A C 1
ATOM 733 O O . SER A 1 92 ? -3.322 -7.143 -19.919 1.00 82.19 92 SER A O 1
ATOM 735 N N . THR A 1 93 ? -2.567 -5.990 -18.150 1.00 84.38 93 THR A N 1
ATOM 736 C CA . THR A 1 93 ? -3.320 -4.762 -18.444 1.00 84.38 93 THR A CA 1
ATOM 737 C C . THR A 1 93 ? -2.741 -4.037 -19.654 1.00 84.38 93 THR A C 1
ATOM 739 O O . THR A 1 93 ? -3.488 -3.588 -20.520 1.00 84.38 93 THR A O 1
ATOM 742 N N . VAL A 1 94 ? -1.411 -3.952 -19.750 1.00 81.75 94 VAL A N 1
ATOM 743 C CA . VAL A 1 94 ? -0.742 -3.300 -20.886 1.00 81.75 94 VAL A CA 1
ATOM 744 C C . VAL A 1 94 ? -0.855 -4.145 -22.154 1.00 81.75 94 VAL A C 1
ATOM 746 O O . VAL A 1 94 ? -1.059 -3.592 -23.234 1.00 81.75 94 VAL A O 1
ATOM 749 N N . ARG A 1 95 ? -0.798 -5.480 -22.042 1.00 74.31 95 ARG A N 1
ATOM 750 C CA . ARG A 1 95 ? -1.045 -6.391 -23.170 1.00 74.31 95 ARG A CA 1
ATOM 751 C C . ARG A 1 95 ? -1.985 -7.541 -22.796 1.00 74.31 95 ARG A C 1
ATOM 753 O O . ARG A 1 95 ? -1.534 -8.623 -22.428 1.00 74.31 95 ARG A O 1
ATOM 760 N N . PRO A 1 96 ? -3.298 -7.386 -23.019 1.00 63.25 96 PRO A N 1
ATOM 761 C CA . PRO A 1 96 ? -4.274 -8.426 -22.683 1.00 63.25 96 PRO A CA 1
ATOM 762 C C . PRO A 1 96 ? -4.223 -9.667 -23.595 1.00 63.25 96 PRO A C 1
ATOM 764 O O . PRO A 1 96 ? -4.813 -10.697 -23.264 1.00 63.25 96 PRO A O 1
ATOM 767 N N . GLN A 1 97 ? -3.542 -9.591 -24.748 1.00 55.72 97 GLN A N 1
ATOM 768 C CA . GLN A 1 97 ? -3.525 -10.650 -25.771 1.00 55.72 97 GLN A CA 1
ATOM 769 C C . GLN A 1 97 ? -2.264 -11.536 -25.757 1.00 55.72 97 GLN A C 1
ATOM 771 O O . GLN A 1 97 ? -2.224 -12.539 -26.467 1.00 55.72 97 GLN A O 1
ATOM 776 N N . SER A 1 98 ? -1.251 -11.244 -24.933 1.00 56.00 98 SER A N 1
ATOM 777 C CA . SER A 1 98 ? 0.026 -11.984 -24.887 1.00 56.00 98 SER A CA 1
ATOM 778 C C . SER A 1 98 ? -0.014 -13.235 -23.993 1.00 56.00 98 SER A C 1
ATOM 780 O O . SER A 1 98 ? 0.954 -13.550 -23.307 1.00 56.00 98 SER A O 1
ATOM 782 N N . LYS A 1 99 ? -1.114 -14.001 -24.016 1.00 50.47 99 LYS A N 1
ATOM 783 C CA . LYS A 1 99 ? -1.282 -15.214 -23.184 1.00 50.47 99 LYS A CA 1
ATOM 784 C C . LYS A 1 99 ? -0.368 -16.387 -23.561 1.00 50.47 99 LYS A C 1
ATOM 786 O O . LYS A 1 99 ? -0.435 -17.432 -22.924 1.00 50.47 99 LYS A O 1
ATOM 791 N N . SER A 1 100 ? 0.470 -16.258 -24.589 1.00 58.09 100 SER A N 1
ATOM 792 C CA . SER A 1 100 ? 1.547 -17.222 -24.792 1.00 58.09 100 SER A CA 1
ATOM 793 C C . SER A 1 100 ? 2.552 -17.086 -23.642 1.00 58.09 100 SER A C 1
ATOM 795 O O . SER A 1 100 ? 3.196 -16.039 -23.533 1.00 58.09 100 SER A O 1
ATOM 797 N N . GLU A 1 101 ? 2.711 -18.153 -22.850 1.00 58.06 101 GLU A N 1
ATOM 798 C CA . GLU A 1 101 ? 3.649 -18.289 -21.718 1.00 58.06 101 GLU A CA 1
ATOM 799 C C . GLU A 1 101 ? 4.975 -17.502 -21.879 1.00 58.06 101 GLU A C 1
ATOM 801 O O . GLU A 1 101 ? 5.313 -16.725 -20.985 1.00 58.06 101 GLU A O 1
ATOM 806 N N . PRO A 1 102 ? 5.711 -17.587 -23.015 1.00 63.81 102 PRO A N 1
ATOM 807 C CA . PRO A 1 102 ? 7.006 -16.912 -23.137 1.00 63.81 102 PRO A CA 1
ATOM 808 C C . PRO A 1 102 ? 6.933 -15.380 -23.239 1.00 63.81 102 PRO A C 1
ATOM 810 O O . PRO A 1 102 ? 7.875 -14.706 -22.828 1.00 63.81 102 PRO A O 1
ATOM 813 N N . VAL A 1 103 ? 5.857 -14.803 -23.788 1.00 63.81 103 VAL A N 1
ATOM 814 C CA . VAL A 1 103 ? 5.732 -13.337 -23.930 1.00 63.81 103 VAL A CA 1
ATOM 815 C C . VAL A 1 103 ? 5.322 -12.718 -22.600 1.00 63.81 103 VAL A C 1
ATOM 817 O O . VAL A 1 103 ? 5.915 -11.731 -22.172 1.00 63.81 103 VAL A O 1
ATOM 820 N N . PHE A 1 104 ? 4.367 -13.341 -21.910 1.00 65.38 104 PHE A N 1
ATOM 821 C CA . PHE A 1 104 ? 3.943 -12.918 -20.580 1.00 65.38 104 PHE A CA 1
ATOM 822 C C . PHE A 1 104 ? 5.101 -12.943 -19.572 1.00 65.38 104 PHE A C 1
ATOM 824 O O . PHE A 1 104 ? 5.308 -11.987 -18.826 1.00 65.38 104 PHE A O 1
ATOM 831 N N . GLN A 1 105 ? 5.926 -13.992 -19.607 1.00 69.81 105 GLN A N 1
ATOM 832 C CA . GLN A 1 105 ? 7.088 -14.097 -18.730 1.00 69.81 105 GLN A CA 1
ATOM 833 C C . GLN A 1 105 ? 8.116 -12.984 -18.987 1.00 69.81 105 GLN A C 1
ATOM 835 O O . GLN A 1 105 ? 8.571 -12.352 -18.037 1.00 69.81 105 GLN A O 1
ATOM 840 N N . ARG A 1 106 ? 8.393 -12.645 -20.254 1.00 70.62 106 ARG A N 1
ATOM 841 C CA . ARG A 1 106 ? 9.264 -11.505 -20.607 1.00 70.62 106 ARG A CA 1
ATOM 842 C C . ARG A 1 106 ? 8.733 -10.163 -20.103 1.00 70.62 106 ARG A C 1
ATOM 844 O O . ARG A 1 106 ? 9.516 -9.302 -19.717 1.00 70.62 106 ARG A O 1
ATOM 851 N N . GLN A 1 107 ? 7.416 -9.974 -20.085 1.00 70.00 107 GLN A N 1
ATOM 852 C CA . GLN A 1 107 ? 6.795 -8.747 -19.576 1.00 70.00 107 GLN A CA 1
ATOM 853 C C . GLN A 1 107 ? 6.941 -8.621 -18.059 1.00 70.00 107 GLN A C 1
ATOM 855 O O . GLN A 1 107 ? 7.290 -7.553 -17.551 1.00 70.00 107 GLN A O 1
ATOM 860 N N . VAL A 1 108 ? 6.746 -9.723 -17.335 1.00 73.31 108 VAL A N 1
ATOM 861 C CA . VAL A 1 108 ? 6.999 -9.775 -15.891 1.00 73.31 108 VAL A CA 1
ATOM 862 C C . VAL A 1 108 ? 8.484 -9.540 -15.595 1.00 73.31 108 VAL A C 1
ATOM 864 O O . VAL A 1 108 ? 8.813 -8.757 -14.707 1.00 73.31 108 VAL A O 1
ATOM 867 N N . GLU A 1 109 ? 9.394 -10.132 -16.370 1.00 71.56 109 GLU A N 1
ATOM 868 C CA . GLU A 1 109 ? 10.838 -9.887 -16.254 1.00 71.56 109 GLU A CA 1
ATOM 869 C C . GLU A 1 109 ? 11.203 -8.418 -16.519 1.00 71.56 109 GLU A C 1
ATOM 871 O O . GLU A 1 109 ? 11.993 -7.833 -15.773 1.00 71.56 109 GLU A O 1
ATOM 876 N N . ALA A 1 110 ? 10.584 -7.786 -17.520 1.00 71.88 110 ALA A N 1
ATOM 877 C CA . ALA A 1 110 ? 10.759 -6.365 -17.812 1.00 71.88 110 ALA A CA 1
ATOM 878 C C . ALA A 1 110 ? 10.298 -5.477 -16.645 1.00 71.88 110 ALA A C 1
ATOM 880 O O . ALA A 1 110 ? 10.971 -4.504 -16.297 1.00 71.88 110 ALA A O 1
ATOM 881 N N . LEU A 1 111 ? 9.183 -5.826 -15.999 1.00 75.19 111 LEU A N 1
ATOM 882 C CA . LEU A 1 111 ? 8.682 -5.140 -14.809 1.00 75.19 111 LEU A CA 1
ATOM 883 C C . LEU A 1 111 ? 9.583 -5.350 -13.584 1.00 75.19 111 LEU A C 1
ATOM 885 O O . LEU A 1 111 ? 9.855 -4.403 -12.845 1.00 75.19 111 LEU A O 1
ATOM 889 N N . LEU A 1 112 ? 10.105 -6.559 -13.381 1.00 75.06 112 LEU A N 1
ATOM 890 C CA . LEU A 1 112 ? 11.076 -6.840 -12.320 1.00 75.06 112 LEU A CA 1
ATOM 891 C C . LEU A 1 112 ? 12.351 -6.019 -12.518 1.00 75.06 112 LEU A C 1
ATOM 893 O O . LEU A 1 112 ? 12.832 -5.374 -11.581 1.00 75.06 112 LEU A O 1
ATOM 897 N N . TYR A 1 113 ? 12.828 -5.940 -13.757 1.00 74.31 113 TYR A N 1
ATOM 898 C CA . TYR A 1 113 ? 13.937 -5.077 -14.134 1.00 74.31 113 TYR A CA 1
ATOM 899 C C . TYR A 1 113 ? 13.631 -3.596 -13.919 1.00 74.31 113 TYR A C 1
ATOM 901 O O . TYR A 1 113 ? 14.450 -2.851 -13.370 1.00 74.31 113 TYR A O 1
ATOM 909 N N . PHE A 1 114 ? 12.420 -3.164 -14.268 1.00 70.81 114 PHE A N 1
ATOM 910 C CA . PHE A 1 114 ? 11.942 -1.817 -13.991 1.00 70.81 114 PHE A CA 1
ATOM 911 C C . PHE A 1 114 ? 11.972 -1.503 -12.486 1.00 70.81 114 PHE A C 1
ATOM 913 O O . PHE A 1 114 ? 12.422 -0.424 -12.094 1.00 70.81 114 PHE A O 1
ATOM 920 N N . CYS A 1 115 ? 11.612 -2.462 -11.634 1.00 73.81 115 CYS A N 1
ATOM 921 C CA . CYS A 1 115 ? 11.721 -2.373 -10.176 1.00 73.81 115 CYS A CA 1
ATOM 922 C C . CYS A 1 115 ? 13.152 -2.583 -9.633 1.00 73.81 115 CYS A C 1
ATOM 924 O O . CYS A 1 115 ? 13.358 -2.628 -8.414 1.00 73.81 115 CYS A O 1
ATOM 926 N N . GLY A 1 116 ? 14.154 -2.651 -10.513 1.00 72.00 116 GLY A N 1
ATOM 927 C CA . GLY A 1 116 ? 15.571 -2.727 -10.171 1.00 72.00 116 GLY A CA 1
ATOM 928 C C . GLY A 1 116 ? 16.056 -4.121 -9.780 1.00 72.00 116 GLY A C 1
ATOM 929 O O . GLY A 1 116 ? 17.075 -4.211 -9.098 1.00 72.00 116 GLY A O 1
ATOM 930 N N . VAL A 1 117 ? 15.339 -5.178 -10.170 1.00 71.62 117 VAL A N 1
ATOM 931 C CA . VAL A 1 117 ? 15.773 -6.570 -9.999 1.00 71.62 117 VAL A CA 1
ATOM 932 C C . VAL A 1 117 ? 16.386 -7.093 -11.287 1.00 71.62 117 VAL A C 1
ATOM 934 O O . VAL A 1 117 ? 15.765 -7.067 -12.344 1.00 71.62 117 VAL A O 1
ATOM 937 N N . THR A 1 118 ? 17.630 -7.560 -11.208 1.00 66.56 118 THR A N 1
ATOM 938 C CA . THR A 1 118 ? 18.325 -8.132 -12.366 1.00 66.56 118 THR A CA 1
ATOM 939 C C . THR A 1 118 ? 17.958 -9.607 -12.566 1.00 66.56 118 THR A C 1
ATOM 941 O O . THR A 1 118 ? 17.601 -10.285 -11.600 1.00 66.56 118 THR A O 1
ATOM 944 N N . PRO A 1 119 ? 18.102 -10.153 -13.790 1.00 56.41 119 PRO A N 1
ATOM 945 C CA . PRO A 1 119 ? 17.916 -11.585 -14.050 1.00 56.41 119 PRO A CA 1
ATOM 946 C C . PRO A 1 119 ? 18.764 -12.497 -13.155 1.00 56.41 119 PRO A C 1
ATOM 948 O O . PRO A 1 119 ? 18.304 -13.546 -12.717 1.00 56.41 119 PRO A O 1
ATOM 951 N N . GLU A 1 120 ? 19.974 -12.065 -12.800 1.00 56.81 120 GLU A N 1
ATOM 952 C CA . GLU A 1 120 ? 20.867 -12.781 -11.878 1.00 56.81 120 GLU A CA 1
ATOM 953 C C . GLU A 1 120 ? 20.263 -12.884 -10.468 1.00 56.81 120 GLU A C 1
ATOM 955 O O . GLU A 1 120 ? 20.254 -13.954 -9.864 1.00 56.81 120 GLU A O 1
ATOM 960 N N . GLN A 1 121 ? 19.664 -11.796 -9.971 1.00 54.41 121 GLN A N 1
ATOM 961 C CA . GLN A 1 121 ? 18.970 -11.774 -8.678 1.00 54.41 121 GLN A CA 1
ATOM 962 C C . GLN A 1 121 ? 17.690 -12.623 -8.666 1.00 54.41 121 GLN A C 1
ATOM 964 O O . GLN A 1 121 ? 17.226 -12.990 -7.583 1.00 54.41 121 GLN A O 1
ATOM 969 N N . MET A 1 122 ? 17.122 -12.924 -9.840 1.00 55.75 122 MET A N 1
ATOM 970 C CA . MET A 1 122 ? 16.014 -13.871 -9.997 1.00 55.75 122 MET A CA 1
ATOM 971 C C . MET A 1 122 ? 16.511 -15.322 -10.016 1.00 55.75 122 MET A C 1
ATOM 973 O O . MET A 1 122 ? 15.924 -16.174 -9.352 1.00 55.75 122 MET A O 1
ATOM 977 N N . ALA A 1 123 ? 17.611 -15.594 -10.725 1.00 51.69 123 ALA A N 1
ATOM 978 C CA . ALA A 1 123 ? 18.178 -16.934 -10.882 1.00 51.69 123 ALA A CA 1
ATOM 979 C C . ALA A 1 123 ? 18.824 -17.482 -9.599 1.00 51.69 123 ALA A C 1
ATOM 981 O O . ALA A 1 123 ? 18.772 -18.683 -9.345 1.00 51.69 123 ALA A O 1
ATOM 982 N N . ASP A 1 124 ? 19.408 -16.615 -8.767 1.00 48.38 124 ASP A N 1
ATOM 983 C CA . ASP A 1 124 ? 20.154 -17.057 -7.586 1.00 48.38 124 ASP A CA 1
ATOM 984 C C . ASP A 1 124 ? 19.271 -17.507 -6.411 1.00 48.38 124 ASP A C 1
ATOM 986 O O . ASP A 1 124 ? 19.796 -18.028 -5.425 1.00 48.38 124 ASP A O 1
ATOM 990 N N . GLY A 1 125 ? 17.952 -17.260 -6.424 1.00 46.62 125 GLY A N 1
ATOM 991 C CA . GLY A 1 125 ? 17.047 -17.532 -5.288 1.00 46.62 125 GLY A CA 1
ATOM 992 C C . GLY A 1 125 ? 17.423 -16.814 -3.974 1.00 46.62 125 GLY A C 1
ATOM 993 O O . GLY A 1 125 ? 16.703 -16.874 -2.978 1.00 46.62 125 GLY A O 1
ATOM 994 N N . LYS A 1 126 ? 18.549 -16.096 -3.954 1.00 37.28 126 LYS A N 1
ATOM 995 C CA . LYS A 1 126 ? 19.123 -15.374 -2.823 1.00 37.28 126 LYS A CA 1
ATOM 996 C C . LYS A 1 126 ? 18.741 -13.910 -2.928 1.00 37.28 126 LYS A C 1
ATOM 998 O O . LYS A 1 126 ? 19.594 -13.029 -3.009 1.00 37.28 126 LYS A O 1
ATOM 1003 N N . HIS A 1 127 ? 17.446 -13.631 -2.836 1.00 40.69 127 HIS A N 1
ATOM 1004 C CA . HIS A 1 127 ? 17.027 -12.316 -2.379 1.00 40.69 127 HIS A CA 1
ATOM 1005 C C . HIS A 1 127 ? 17.404 -12.209 -0.895 1.00 40.69 127 HIS A C 1
ATOM 1007 O O . HIS A 1 127 ? 16.609 -12.473 0.007 1.00 40.69 127 HIS A O 1
ATOM 1013 N N . GLN A 1 128 ? 18.658 -11.836 -0.619 1.00 38.47 128 GLN A N 1
ATOM 1014 C CA . GLN A 1 128 ? 18.991 -11.244 0.665 1.00 38.47 128 GLN A CA 1
ATOM 1015 C C . GLN A 1 128 ? 18.317 -9.879 0.691 1.00 38.47 128 GLN A C 1
ATOM 1017 O O . GLN A 1 128 ? 18.893 -8.860 0.320 1.00 38.47 128 GLN A O 1
ATOM 1022 N N . VAL A 1 129 ? 17.053 -9.887 1.120 1.00 36.12 129 VAL A N 1
ATOM 1023 C CA . VAL A 1 129 ? 16.378 -8.719 1.667 1.00 36.12 129 VAL A CA 1
ATOM 1024 C C . VAL A 1 129 ? 17.385 -8.094 2.620 1.00 36.12 129 VAL A C 1
ATOM 1026 O O . VAL A 1 129 ? 17.705 -8.689 3.652 1.00 36.12 129 VAL A O 1
ATOM 1029 N N . HIS A 1 130 ? 17.952 -6.941 2.260 1.00 31.48 130 HIS A N 1
ATOM 1030 C CA . HIS A 1 130 ? 18.752 -6.180 3.204 1.00 31.48 130 HIS A CA 1
ATOM 1031 C C . HIS A 1 130 ? 17.869 -5.982 4.438 1.00 31.48 130 HIS A C 1
ATOM 1033 O O . HIS A 1 130 ? 16.843 -5.299 4.386 1.00 31.48 130 HIS A O 1
ATOM 1039 N N . LYS A 1 131 ? 18.231 -6.682 5.519 1.00 33.12 131 LYS A N 1
ATOM 1040 C CA . LYS A 1 131 ? 17.535 -6.722 6.805 1.00 33.12 131 LYS A CA 1
ATOM 1041 C C . LYS A 1 131 ? 17.635 -5.353 7.476 1.00 33.12 131 LYS A C 1
ATOM 1043 O O . LYS A 1 131 ? 18.353 -5.178 8.449 1.00 33.12 131 LYS A O 1
ATOM 1048 N N . THR A 1 132 ? 16.930 -4.362 6.954 1.00 36.72 132 THR A N 1
ATOM 1049 C CA . THR A 1 132 ? 16.638 -3.111 7.667 1.00 36.72 132 THR A CA 1
ATOM 1050 C C . THR A 1 132 ? 15.144 -2.805 7.703 1.00 36.72 132 THR A C 1
ATOM 1052 O O . THR A 1 132 ? 14.720 -1.892 8.404 1.00 36.72 132 THR A O 1
ATOM 1055 N N . GLY A 1 133 ? 14.313 -3.625 7.058 1.00 32.94 133 GLY A N 1
ATOM 1056 C CA . GLY A 1 133 ? 12.883 -3.690 7.329 1.00 32.94 133 GLY A CA 1
ATOM 1057 C C . GLY A 1 133 ? 12.608 -4.796 8.333 1.00 32.94 133 GLY A C 1
ATOM 1058 O O . GLY A 1 133 ? 12.367 -5.930 7.939 1.00 32.94 133 GLY A O 1
ATOM 1059 N N . ARG A 1 134 ? 12.644 -4.490 9.633 1.00 31.42 134 ARG A N 1
ATOM 1060 C CA . ARG A 1 134 ? 11.966 -5.338 10.618 1.00 31.42 134 ARG A CA 1
ATOM 1061 C C . ARG A 1 134 ? 10.500 -5.341 10.192 1.00 31.42 134 ARG A C 1
ATOM 1063 O O . ARG A 1 134 ? 9.828 -4.335 10.404 1.00 31.42 134 ARG A O 1
ATOM 1070 N N . THR A 1 135 ? 10.025 -6.404 9.541 1.00 35.69 135 THR A N 1
ATOM 1071 C CA . THR A 1 135 ? 8.588 -6.665 9.441 1.00 35.69 135 THR A CA 1
ATOM 1072 C C . THR A 1 135 ? 8.087 -6.559 10.875 1.00 35.69 135 THR A C 1
ATOM 1074 O O . THR A 1 135 ? 8.600 -7.289 11.733 1.00 35.69 135 THR A O 1
ATOM 1077 N N . PRO A 1 136 ? 7.244 -5.573 11.213 1.00 43.47 136 PRO A N 1
ATOM 1078 C CA . PRO A 1 136 ? 6.754 -5.471 12.571 1.00 43.47 136 PRO A CA 1
ATOM 1079 C C . PRO A 1 136 ? 6.019 -6.776 12.838 1.00 43.47 136 PRO A C 1
ATOM 1081 O O . PRO A 1 136 ? 5.102 -7.139 12.102 1.00 43.47 136 PRO A O 1
ATOM 1084 N N . ALA A 1 137 ? 6.513 -7.520 13.828 1.00 40.34 137 ALA A N 1
ATOM 1085 C CA . ALA A 1 137 ? 5.871 -8.741 14.273 1.00 40.34 137 ALA A CA 1
ATOM 1086 C C . ALA A 1 137 ? 4.377 -8.453 14.485 1.00 40.34 137 ALA A C 1
ATOM 1088 O O . ALA A 1 137 ? 4.045 -7.335 14.907 1.00 40.34 137 ALA A O 1
ATOM 1089 N N . PRO A 1 138 ? 3.483 -9.416 14.191 1.00 51.72 138 PRO A N 1
ATOM 1090 C CA . PRO A 1 138 ? 2.073 -9.254 14.505 1.00 51.72 138 PRO A CA 1
ATOM 1091 C C . PRO A 1 138 ? 1.962 -8.771 15.949 1.00 51.72 138 PRO A C 1
ATOM 1093 O O . PRO A 1 138 ? 2.639 -9.293 16.838 1.00 51.72 138 PRO A O 1
ATOM 1096 N N . ILE A 1 139 ? 1.183 -7.711 16.163 1.00 58.38 139 ILE A N 1
ATOM 1097 C CA . ILE A 1 139 ? 0.994 -7.154 17.496 1.00 58.38 139 ILE A CA 1
ATOM 1098 C C . ILE A 1 139 ? 0.180 -8.181 18.288 1.00 58.38 139 ILE A C 1
ATOM 1100 O O . ILE A 1 139 ? -1.042 -8.225 18.208 1.00 58.38 139 ILE A O 1
ATOM 1104 N N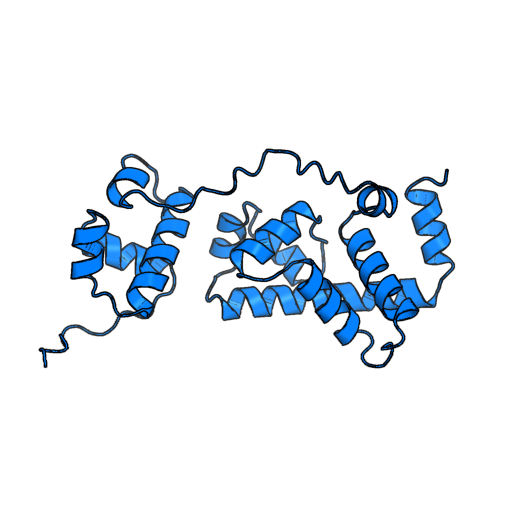 . THR A 1 140 ? 0.884 -9.066 18.988 1.00 63.72 140 THR A N 1
ATOM 1105 C CA . THR A 1 140 ? 0.301 -10.113 19.835 1.00 63.72 140 THR A CA 1
ATOM 1106 C C . THR A 1 140 ? 0.076 -9.631 21.265 1.00 63.72 140 THR A C 1
ATOM 1108 O O . THR A 1 140 ? -0.702 -10.233 21.999 1.00 63.72 140 THR A O 1
ATOM 1111 N N . ALA A 1 141 ? 0.728 -8.532 21.657 1.00 76.56 141 ALA A N 1
ATOM 1112 C CA . ALA A 1 141 ? 0.529 -7.865 22.937 1.00 76.56 141 ALA A CA 1
ATOM 1113 C C . ALA A 1 141 ? -0.607 -6.823 22.861 1.00 76.56 141 ALA A C 1
ATOM 1115 O O . ALA A 1 141 ? -0.814 -6.231 21.798 1.00 76.56 141 ALA A O 1
ATOM 1116 N N . PRO A 1 142 ? -1.308 -6.531 23.975 1.00 85.62 142 PRO A N 1
ATOM 1117 C CA . PRO A 1 142 ? -2.299 -5.458 24.031 1.00 85.62 142 PRO A CA 1
ATOM 1118 C C . PRO A 1 142 ? -1.709 -4.119 23.569 1.00 85.62 142 PRO A C 1
ATOM 1120 O O . PRO A 1 142 ? -0.628 -3.722 24.016 1.00 85.62 142 PRO A O 1
ATOM 1123 N N . LEU A 1 143 ? -2.423 -3.383 22.709 1.00 85.62 143 LEU A N 1
ATOM 1124 C CA . LEU A 1 143 ? -1.899 -2.132 22.143 1.00 85.62 143 LEU A CA 1
ATOM 1125 C C . LEU A 1 143 ? -1.527 -1.084 23.197 1.00 85.62 143 LEU A C 1
ATOM 1127 O O . LEU A 1 143 ? -0.594 -0.315 22.977 1.00 85.62 143 LEU A O 1
ATOM 1131 N N . GLY A 1 144 ? -2.192 -1.066 24.353 1.00 82.38 144 GLY A N 1
ATOM 1132 C CA . GLY A 1 144 ? -1.834 -0.193 25.470 1.00 82.38 144 GLY A CA 1
ATOM 1133 C C . GLY A 1 144 ? -0.393 -0.379 25.947 1.00 82.38 144 GLY A C 1
ATOM 1134 O O . GLY A 1 144 ? 0.260 0.598 26.303 1.00 82.38 144 GLY A O 1
ATOM 1135 N N . GLU A 1 145 ? 0.141 -1.599 25.884 1.00 84.06 145 GLU A N 1
ATOM 1136 C CA . GLU A 1 145 ? 1.528 -1.895 26.256 1.00 84.06 145 GLU A CA 1
ATOM 1137 C C . GLU A 1 145 ? 2.502 -1.499 25.144 1.00 84.06 145 GLU A C 1
ATOM 1139 O O . GLU A 1 145 ? 3.554 -0.917 25.406 1.00 84.06 145 GLU A O 1
ATOM 1144 N N . VAL A 1 146 ? 2.115 -1.734 23.889 1.00 82.88 146 VAL A N 1
ATOM 1145 C CA . VAL A 1 146 ? 2.915 -1.396 22.702 1.00 82.88 146 VAL A CA 1
ATOM 1146 C C . VAL A 1 146 ? 3.074 0.118 22.531 1.00 82.88 146 VAL A C 1
ATOM 1148 O O . VAL A 1 146 ? 4.141 0.602 22.139 1.00 82.88 146 VAL A O 1
ATOM 1151 N N . LEU A 1 147 ? 2.013 0.874 22.823 1.00 83.81 147 LEU A N 1
ATOM 1152 C CA . LEU A 1 147 ? 1.958 2.326 22.653 1.00 83.81 147 LEU A CA 1
ATOM 1153 C C . LEU A 1 147 ? 2.438 3.099 23.886 1.00 83.81 147 LEU A C 1
ATOM 1155 O O . LEU A 1 147 ? 2.623 4.314 23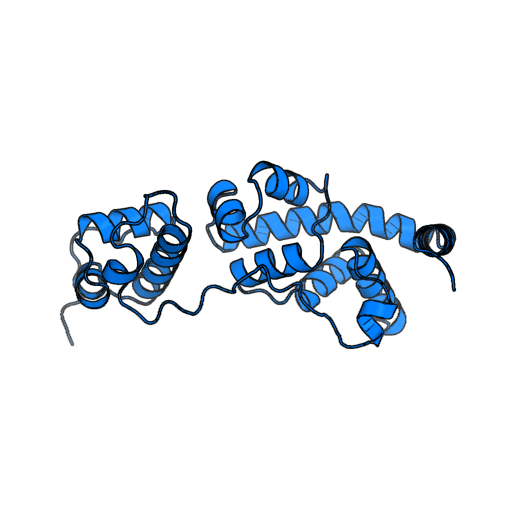.805 1.00 83.81 147 LEU A O 1
ATOM 1159 N N . LYS A 1 148 ? 2.680 2.426 25.017 1.00 84.12 148 LYS A N 1
ATOM 1160 C CA . LYS A 1 148 ? 3.092 3.082 26.261 1.00 84.12 148 LYS A CA 1
ATOM 1161 C C . LYS A 1 148 ? 4.383 3.883 26.065 1.00 84.12 148 LYS A C 1
ATOM 1163 O O . LYS A 1 148 ? 5.409 3.345 25.654 1.00 84.12 148 LYS A O 1
ATOM 1168 N N . GLY A 1 149 ? 4.330 5.183 26.367 1.00 77.19 149 GLY A N 1
ATOM 1169 C CA . GLY A 1 149 ? 5.474 6.096 26.242 1.00 77.19 149 GLY A CA 1
ATOM 1170 C C . GLY A 1 149 ? 5.917 6.376 24.800 1.00 77.19 149 GLY A C 1
ATOM 1171 O O . GLY A 1 149 ? 6.976 6.966 24.590 1.00 77.19 149 GLY A O 1
ATOM 1172 N N . ARG A 1 150 ? 5.142 5.950 23.795 1.00 78.88 150 ARG A N 1
ATOM 1173 C CA . ARG A 1 150 ? 5.399 6.270 22.388 1.00 78.88 150 ARG A CA 1
ATOM 1174 C C . ARG A 1 150 ? 4.743 7.599 22.025 1.00 78.88 150 ARG A C 1
ATOM 1176 O O . ARG A 1 150 ? 3.693 7.948 22.553 1.00 78.88 150 ARG A O 1
ATOM 1183 N N . ARG A 1 151 ? 5.376 8.330 21.107 1.00 73.50 151 ARG A N 1
ATOM 1184 C CA . ARG A 1 151 ? 4.830 9.565 20.532 1.00 73.50 151 ARG A CA 1
ATOM 1185 C C . ARG A 1 151 ? 3.658 9.251 19.599 1.00 73.50 151 ARG A C 1
ATOM 1187 O O . ARG A 1 151 ? 3.591 8.158 19.034 1.00 73.50 151 ARG A O 1
ATOM 1194 N N . ASP A 1 152 ? 2.779 10.226 19.386 1.00 68.06 152 ASP A N 1
ATOM 1195 C CA . ASP A 1 152 ? 1.601 10.073 18.519 1.00 68.06 152 ASP A CA 1
ATOM 1196 C C . ASP A 1 152 ? 1.961 9.796 17.051 1.00 68.06 152 ASP A C 1
ATOM 1198 O O . ASP A 1 152 ? 1.218 9.150 16.315 1.00 68.06 152 ASP A O 1
ATOM 1202 N N . ASP A 1 153 ? 3.146 10.209 16.611 1.00 61.56 153 ASP A N 1
ATOM 1203 C CA . ASP A 1 153 ? 3.650 9.943 15.270 1.00 61.56 153 ASP A CA 1
ATOM 1204 C C . ASP A 1 153 ? 4.298 8.555 15.116 1.00 61.56 153 ASP A C 1
ATOM 1206 O O . ASP A 1 153 ? 4.691 8.189 14.009 1.00 61.56 153 ASP A O 1
ATOM 1210 N N . HIS A 1 154 ? 4.343 7.724 16.157 1.00 71.88 154 HIS A N 1
ATOM 1211 C CA . HIS A 1 154 ? 5.000 6.421 16.092 1.00 71.88 154 HIS A CA 1
ATOM 1212 C C . HIS A 1 154 ? 4.270 5.433 15.147 1.00 71.88 154 HIS A C 1
ATOM 1214 O O . HIS A 1 154 ? 3.040 5.336 15.187 1.00 71.88 154 HIS A O 1
ATOM 1220 N N . PRO A 1 155 ? 4.980 4.638 14.315 1.00 64.31 155 PRO A N 1
ATOM 1221 C CA . PRO A 1 155 ? 4.357 3.709 13.360 1.00 64.31 155 PRO A CA 1
ATOM 1222 C C . PRO A 1 155 ? 3.464 2.654 14.028 1.00 64.31 155 PRO A C 1
ATOM 1224 O O . PRO A 1 155 ? 2.408 2.323 13.495 1.00 64.31 155 PRO A O 1
ATOM 1227 N N . ALA A 1 156 ? 3.826 2.198 15.233 1.00 75.25 156 ALA A N 1
ATOM 1228 C CA . ALA A 1 156 ? 3.011 1.253 16.002 1.00 75.25 156 ALA A CA 1
ATOM 1229 C C . ALA A 1 156 ? 1.590 1.771 16.297 1.00 75.25 156 ALA A C 1
ATOM 1231 O O . ALA A 1 156 ? 0.672 0.970 16.429 1.00 75.25 156 ALA A O 1
ATOM 1232 N N . ARG A 1 157 ? 1.390 3.098 16.364 1.00 82.25 157 ARG A N 1
ATOM 1233 C CA . ARG A 1 157 ? 0.067 3.707 16.559 1.00 82.25 157 ARG A CA 1
ATOM 1234 C C . ARG A 1 157 ? -0.832 3.469 15.353 1.00 82.25 157 ARG A C 1
ATOM 1236 O O . ARG A 1 157 ? -1.966 3.035 15.509 1.00 82.25 157 ARG A O 1
ATOM 1243 N N . VAL A 1 158 ? -0.293 3.690 14.156 1.00 73.19 158 VAL A N 1
ATOM 1244 C CA . VAL A 1 158 ? -1.033 3.491 12.906 1.00 73.19 158 VAL A CA 1
ATOM 1245 C C . VAL A 1 158 ? -1.348 2.008 12.714 1.00 73.19 158 VAL A C 1
ATOM 1247 O O . VAL A 1 158 ? -2.485 1.660 12.420 1.00 73.19 158 VAL A O 1
ATOM 1250 N N . GLN A 1 159 ? -0.378 1.125 12.971 1.00 73.81 159 GLN A N 1
ATOM 1251 C CA . GLN A 1 159 ? -0.614 -0.321 12.933 1.00 73.81 159 GLN A CA 1
ATOM 1252 C C . GLN A 1 159 ? -1.654 -0.769 13.963 1.00 73.81 159 GLN A C 1
ATOM 1254 O O . GLN A 1 159 ? -2.509 -1.595 13.656 1.00 73.81 159 GLN A O 1
ATOM 1259 N N . GLY A 1 160 ? -1.621 -0.183 15.162 1.00 84.69 160 GLY A N 1
ATOM 1260 C CA . GLY A 1 160 ? -2.641 -0.395 16.180 1.00 84.69 160 GLY A CA 1
ATOM 1261 C C . GLY A 1 160 ? -4.027 0.042 15.728 1.00 84.69 160 GLY A C 1
ATOM 1262 O O . GLY A 1 160 ? -4.981 -0.706 15.904 1.00 84.69 160 GLY A O 1
ATOM 1263 N N . GLY A 1 161 ? -4.141 1.203 15.082 1.00 85.50 161 GLY A N 1
ATOM 1264 C CA . GLY A 1 161 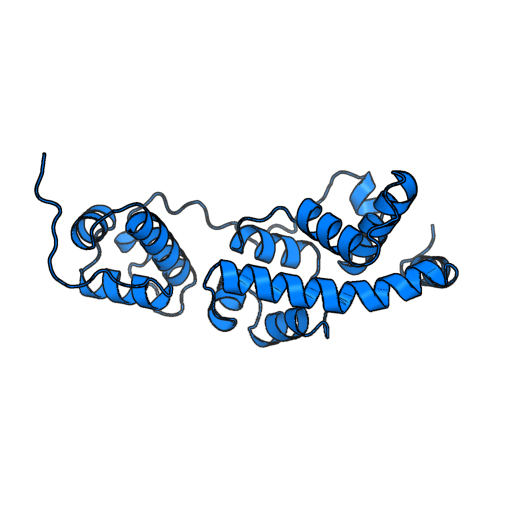? -5.396 1.669 14.493 1.00 85.50 161 GLY A CA 1
ATOM 1265 C C . GLY A 1 161 ? -5.970 0.694 13.464 1.00 85.50 161 GLY A C 1
ATOM 1266 O O . GLY A 1 161 ? -7.159 0.397 13.515 1.00 85.50 161 GLY A O 1
ATOM 1267 N N . LEU A 1 162 ? -5.135 0.126 12.588 1.00 80.44 162 LEU A N 1
ATOM 1268 C CA . LEU A 1 162 ? -5.573 -0.862 11.591 1.00 80.44 162 LEU A CA 1
ATOM 1269 C C . LEU A 1 162 ? -5.989 -2.193 12.213 1.00 80.44 162 LEU A C 1
ATOM 1271 O O . LEU A 1 162 ? -6.992 -2.775 11.803 1.00 80.44 162 LEU A O 1
ATOM 1275 N N . LEU A 1 163 ? -5.254 -2.659 13.225 1.00 85.12 163 LEU A N 1
ATOM 1276 C CA . LEU A 1 163 ? -5.641 -3.844 13.988 1.00 85.12 163 LEU A CA 1
ATOM 1277 C C . LEU A 1 163 ? -7.013 -3.638 14.643 1.00 85.12 163 LEU A C 1
ATOM 1279 O O . LEU A 1 163 ? -7.895 -4.486 14.514 1.00 85.12 163 LEU A O 1
ATOM 1283 N N . LEU A 1 164 ? -7.208 -2.490 15.297 1.00 90.31 164 LEU A N 1
ATOM 1284 C CA . LEU A 1 164 ? -8.485 -2.130 15.908 1.00 90.31 164 LEU A CA 1
ATOM 1285 C C . LEU A 1 164 ? -9.597 -2.022 14.870 1.00 90.31 164 LEU A C 1
ATOM 1287 O O . LEU A 1 164 ? -10.694 -2.505 15.132 1.00 90.31 164 LEU A O 1
ATOM 1291 N N . ARG A 1 165 ? -9.321 -1.429 13.703 1.00 87.25 165 ARG A N 1
ATOM 1292 C CA . ARG A 1 165 ? -10.270 -1.336 12.589 1.00 87.25 165 ARG A CA 1
ATOM 1293 C C . ARG A 1 165 ? -10.725 -2.719 12.147 1.00 87.25 165 ARG A C 1
ATOM 1295 O O . ARG A 1 165 ? -11.923 -2.965 12.141 1.00 87.25 165 ARG A O 1
ATOM 1302 N N . ARG A 1 166 ? -9.792 -3.636 11.876 1.00 82.31 166 ARG A N 1
ATOM 1303 C CA . ARG A 1 166 ? -10.108 -5.013 11.470 1.00 82.31 166 ARG A CA 1
ATOM 1304 C C . ARG A 1 166 ? -10.975 -5.728 12.506 1.00 82.31 166 ARG A C 1
ATOM 1306 O O . ARG A 1 166 ? -11.972 -6.347 12.157 1.00 82.31 166 ARG A O 1
ATOM 1313 N N . GLU A 1 167 ? -10.616 -5.638 13.786 1.00 86.88 167 GLU A N 1
ATOM 1314 C CA . GLU A 1 167 ? -11.396 -6.251 14.869 1.00 86.88 167 GLU A CA 1
ATOM 1315 C C . GLU A 1 167 ? -12.783 -5.604 15.021 1.00 86.88 167 GLU A C 1
ATOM 1317 O O . GLU A 1 167 ? -13.776 -6.293 15.264 1.00 86.88 167 GLU A O 1
ATOM 1322 N N . TYR A 1 168 ? -12.867 -4.285 14.845 1.00 90.69 168 TYR A N 1
ATOM 1323 C CA . TYR A 1 168 ? -14.120 -3.544 14.869 1.00 90.69 168 TYR A CA 1
ATOM 1324 C C . TYR A 1 168 ? -15.030 -3.909 13.695 1.00 90.69 168 TYR A C 1
ATOM 1326 O O . TYR A 1 168 ? -16.220 -4.130 13.898 1.00 90.69 168 TYR A O 1
ATOM 1334 N N . GLU A 1 169 ? -14.499 -3.987 12.478 1.00 85.50 169 GLU A N 1
ATOM 1335 C CA . GLU A 1 169 ? -15.230 -4.390 11.271 1.00 85.50 169 GLU A CA 1
ATOM 1336 C C . GLU A 1 169 ? -15.680 -5.855 11.356 1.00 85.50 169 GLU A C 1
ATOM 1338 O O . GLU A 1 169 ? -16.792 -6.174 10.947 1.00 85.50 169 GLU A O 1
ATOM 1343 N N . ALA A 1 170 ? -14.898 -6.716 12.016 1.00 84.25 170 ALA A N 1
ATOM 1344 C CA . ALA A 1 170 ? -15.286 -8.087 12.359 1.00 84.25 170 ALA A CA 1
ATOM 1345 C C . ALA A 1 170 ? -16.385 -8.180 13.441 1.00 84.25 170 ALA A C 1
ATOM 1347 O O . ALA A 1 170 ? -16.815 -9.273 13.801 1.00 84.25 170 ALA A O 1
ATOM 1348 N N . GLY A 1 171 ? -16.847 -7.048 13.977 1.00 87.88 171 GLY A N 1
ATOM 1349 C CA . GLY A 1 171 ? -17.996 -6.980 14.874 1.00 87.88 171 GLY A CA 1
ATOM 1350 C C . GLY A 1 171 ? -17.668 -6.595 16.313 1.00 87.88 171 GLY A C 1
ATOM 1351 O O . GLY A 1 171 ? -18.599 -6.233 17.037 1.00 87.88 171 GLY A O 1
ATOM 1352 N N . ALA A 1 172 ? -16.395 -6.541 16.724 1.00 90.38 172 ALA A N 1
ATOM 1353 C CA . ALA A 1 172 ? -16.029 -6.176 18.093 1.00 90.38 172 ALA A CA 1
ATOM 1354 C C . ALA A 1 172 ? -16.555 -4.780 18.468 1.00 90.38 172 ALA A C 1
ATOM 1356 O O . ALA A 1 172 ? -16.478 -3.829 17.690 1.00 90.38 172 ALA A O 1
ATOM 1357 N N . SER A 1 173 ? -17.105 -4.639 19.674 1.00 91.94 173 SER A N 1
ATOM 1358 C CA . SER A 1 173 ? -17.535 -3.333 20.177 1.00 91.94 173 SER A CA 1
ATOM 1359 C C . SER A 1 173 ? -16.332 -2.510 20.649 1.00 91.94 173 SER A C 1
ATOM 1361 O O . SER A 1 173 ? -15.303 -3.061 21.033 1.00 91.94 173 SER A O 1
ATOM 1363 N N . ILE A 1 174 ? -16.476 -1.179 20.710 1.00 90.50 174 ILE A N 1
ATOM 1364 C CA . ILE A 1 174 ? -15.440 -0.293 21.282 1.00 90.50 174 ILE A CA 1
ATOM 1365 C C . ILE A 1 174 ? -15.082 -0.732 22.714 1.00 90.50 174 ILE A C 1
ATOM 1367 O O . ILE A 1 174 ? -13.924 -0.640 23.111 1.00 90.50 174 ILE A O 1
ATOM 1371 N N . ARG A 1 175 ? -16.054 -1.261 23.470 1.00 89.94 175 ARG A N 1
ATOM 1372 C CA . ARG A 1 175 ? -15.832 -1.816 24.811 1.00 89.94 175 ARG A CA 1
ATOM 1373 C C . ARG A 1 175 ? -14.962 -3.067 24.784 1.00 89.94 175 ARG A C 1
ATOM 1375 O O . ARG A 1 175 ? -13.944 -3.087 25.459 1.00 89.94 175 ARG A O 1
ATOM 1382 N N . ALA A 1 176 ? -15.300 -4.045 23.944 1.00 89.69 176 ALA A N 1
ATOM 1383 C CA . ALA A 1 176 ? -14.496 -5.258 23.798 1.00 89.69 176 ALA A CA 1
ATOM 1384 C C . ALA A 1 176 ? -13.050 -4.939 23.371 1.00 89.69 176 ALA A C 1
ATOM 1386 O O . ALA A 1 176 ? -12.104 -5.521 23.895 1.00 89.69 176 ALA A O 1
ATOM 1387 N N . LEU A 1 177 ? -12.874 -3.969 22.468 1.00 92.69 177 LEU A N 1
ATOM 1388 C CA . LEU A 1 177 ? -11.557 -3.493 22.039 1.00 92.69 177 LEU A CA 1
ATOM 1389 C C . LEU A 1 177 ? -10.783 -2.805 23.170 1.00 92.69 177 LEU A C 1
ATOM 1391 O O . LEU A 1 177 ? -9.590 -3.046 23.328 1.00 92.69 177 LEU A O 1
ATOM 1395 N N . SER A 1 178 ? -11.455 -1.960 23.955 1.00 93.19 178 SER A N 1
ATOM 1396 C CA . SER A 1 178 ? -10.873 -1.273 25.113 1.00 93.19 178 SER A CA 1
ATOM 1397 C C . SER A 1 178 ? -10.354 -2.270 26.149 1.00 93.19 178 SER A C 1
ATOM 1399 O O . SER A 1 178 ? -9.194 -2.168 26.552 1.00 93.19 178 SER A O 1
ATOM 1401 N N . ASP A 1 179 ? -11.167 -3.272 26.495 1.00 90.50 179 ASP A N 1
ATOM 1402 C CA . ASP A 1 179 ? -10.819 -4.310 27.468 1.00 90.50 179 ASP A CA 1
ATOM 1403 C C . ASP A 1 179 ? -9.658 -5.182 26.960 1.00 90.50 179 ASP A C 1
ATOM 1405 O O . ASP A 1 179 ? -8.668 -5.389 27.667 1.00 90.50 179 ASP A O 1
ATOM 1409 N N . LYS A 1 180 ? -9.730 -5.636 25.700 1.00 91.06 180 LYS A N 1
ATOM 1410 C CA . LYS A 1 180 ? -8.705 -6.490 25.081 1.00 91.06 180 LYS A CA 1
ATOM 1411 C C . LYS A 1 180 ? -7.354 -5.787 24.951 1.00 91.06 180 LYS A C 1
ATOM 1413 O O . LYS A 1 180 ? -6.316 -6.373 25.250 1.00 91.06 180 LYS A O 1
ATOM 1418 N N . HIS A 1 181 ? -7.359 -4.534 24.498 1.00 92.94 181 HIS A N 1
ATOM 1419 C CA . HIS A 1 181 ? -6.135 -3.789 24.196 1.00 92.94 181 HIS A CA 1
ATOM 1420 C C . HIS A 1 181 ? -5.652 -2.904 25.344 1.00 92.94 181 HIS A C 1
ATOM 1422 O O . HIS A 1 181 ? -4.597 -2.285 25.213 1.00 92.94 181 HIS A O 1
ATOM 1428 N N . ARG A 1 182 ? -6.381 -2.863 26.468 1.00 92.38 182 ARG A N 1
ATOM 1429 C CA . ARG A 1 182 ? -6.060 -2.061 27.663 1.00 92.38 182 ARG A CA 1
ATOM 1430 C C . ARG A 1 182 ? -5.875 -0.575 27.338 1.00 92.38 182 ARG A C 1
ATOM 1432 O O . ARG A 1 182 ? -4.941 0.075 27.804 1.00 92.38 182 ARG A O 1
ATOM 1439 N N . LEU A 1 183 ? -6.759 -0.043 26.500 1.00 91.69 183 LEU A N 1
ATOM 1440 C CA . LEU A 1 183 ? -6.753 1.351 26.051 1.00 91.69 183 LEU A CA 1
ATOM 1441 C C . LEU A 1 183 ? -8.055 2.037 26.446 1.00 91.69 183 LEU A C 1
ATOM 1443 O O . LEU A 1 183 ? -9.117 1.425 26.395 1.00 91.69 183 LEU A O 1
ATOM 1447 N N . ALA A 1 184 ? -7.996 3.326 26.777 1.00 92.19 184 ALA A N 1
ATOM 1448 C CA . ALA A 1 184 ? -9.197 4.104 27.065 1.00 92.19 184 ALA A CA 1
ATOM 1449 C C . ALA A 1 184 ? -10.118 4.201 25.832 1.00 92.19 184 ALA A C 1
ATOM 1451 O O . ALA A 1 184 ? -9.641 4.285 24.698 1.00 92.19 184 ALA A O 1
ATOM 1452 N N . PHE A 1 185 ? -11.437 4.281 26.048 1.00 91.12 185 PHE A N 1
ATOM 1453 C CA . PHE A 1 185 ? -12.437 4.420 24.976 1.00 91.12 185 PHE A CA 1
ATOM 1454 C C . PHE A 1 185 ? -12.132 5.572 24.008 1.00 91.12 185 PHE A C 1
ATOM 1456 O O . PHE A 1 185 ? -12.279 5.418 22.796 1.00 91.12 185 PHE A O 1
ATOM 1463 N N . GLY A 1 186 ? -11.696 6.720 24.539 1.00 89.19 186 GLY A N 1
ATOM 1464 C CA . GLY A 1 186 ? -11.298 7.877 23.735 1.00 89.19 186 GLY A CA 1
ATOM 1465 C C . GLY A 1 186 ? -10.113 7.567 22.821 1.00 89.19 186 GLY A C 1
ATOM 1466 O O . GLY A 1 186 ? -10.144 7.915 21.645 1.00 89.19 186 GLY A O 1
ATOM 1467 N N . THR A 1 187 ? -9.120 6.827 23.322 1.00 90.44 187 THR A N 1
ATOM 1468 C CA . THR A 1 187 ? -7.959 6.390 22.537 1.00 90.44 187 THR A CA 1
ATOM 1469 C C . THR A 1 187 ? -8.354 5.385 21.462 1.00 90.44 187 THR A C 1
ATOM 1471 O O . THR A 1 187 ? -7.924 5.532 20.326 1.00 90.44 187 THR A O 1
ATOM 1474 N N . ILE A 1 188 ? -9.218 4.411 21.773 1.00 93.25 188 ILE A N 1
ATOM 1475 C CA . ILE A 1 188 ? -9.756 3.483 20.765 1.00 93.25 188 ILE A CA 1
ATOM 1476 C C . ILE A 1 188 ? -10.489 4.257 19.663 1.00 93.25 188 ILE A C 1
ATOM 1478 O O . ILE A 1 188 ? -10.227 4.031 18.487 1.00 93.25 188 ILE A O 1
ATOM 1482 N N . ARG A 1 189 ? -11.367 5.205 20.021 1.00 91.50 189 ARG A N 1
ATOM 1483 C CA . ARG A 1 189 ? -12.073 6.043 19.037 1.00 91.50 189 ARG A CA 1
ATOM 1484 C C . ARG A 1 189 ? -11.110 6.851 18.175 1.00 91.50 189 ARG A C 1
ATOM 1486 O O . ARG A 1 189 ? -11.277 6.851 16.963 1.00 91.50 189 ARG A O 1
ATOM 1493 N N . ALA A 1 190 ? -10.113 7.496 18.780 1.00 88.25 190 ALA A N 1
ATOM 1494 C CA . ALA A 1 190 ? -9.106 8.256 18.047 1.00 88.25 190 ALA A CA 1
ATOM 1495 C C . ALA A 1 190 ? -8.346 7.363 17.060 1.00 88.25 190 ALA A C 1
ATOM 1497 O O . ALA A 1 190 ? -8.260 7.703 15.889 1.00 88.25 190 ALA A O 1
ATOM 1498 N N . LEU A 1 191 ? -7.887 6.188 17.497 1.00 89.69 191 LEU A N 1
ATOM 1499 C CA . LEU A 1 191 ? -7.176 5.231 16.645 1.00 89.69 191 LEU A CA 1
ATOM 1500 C C . LEU A 1 191 ? -8.045 4.680 15.509 1.00 89.69 191 LEU A C 1
ATOM 1502 O O . LEU A 1 191 ? -7.555 4.509 14.398 1.00 89.69 191 LEU A O 1
ATOM 1506 N N . LEU A 1 192 ? -9.328 4.421 15.767 1.00 89.62 192 LEU A N 1
ATOM 1507 C CA . LEU A 1 192 ? -10.274 3.974 14.744 1.00 89.62 192 LEU A CA 1
ATOM 1508 C C . LEU A 1 192 ? -10.546 5.074 13.710 1.00 89.62 192 LEU A C 1
ATOM 1510 O O . LEU A 1 192 ? -10.530 4.793 12.514 1.00 89.62 192 LEU A O 1
ATOM 1514 N N . VAL A 1 193 ? -10.742 6.321 14.151 1.00 86.19 193 VAL A N 1
ATOM 1515 C CA . VAL A 1 193 ? -10.908 7.484 13.261 1.00 86.19 193 VAL A CA 1
ATOM 1516 C C . VAL A 1 193 ? -9.632 7.736 12.459 1.00 86.19 193 VAL A C 1
ATOM 1518 O O . VAL A 1 193 ? -9.693 7.896 11.246 1.00 86.19 193 VAL A O 1
ATOM 1521 N N . GLU A 1 194 ? -8.467 7.689 13.106 1.00 82.44 194 GLU A N 1
ATOM 1522 C CA . GLU A 1 194 ? -7.157 7.764 12.450 1.00 82.44 194 GLU A CA 1
ATOM 1523 C C . GLU A 1 194 ? -6.919 6.611 11.470 1.00 82.44 194 GLU A C 1
ATOM 1525 O O . GLU A 1 194 ? -6.099 6.758 10.574 1.00 82.44 194 GLU A O 1
ATOM 1530 N N . ALA A 1 195 ? -7.607 5.478 11.612 1.00 81.38 195 ALA A N 1
ATOM 1531 C CA . ALA A 1 195 ? -7.586 4.364 10.664 1.00 81.38 195 ALA A CA 1
ATOM 1532 C C . ALA A 1 195 ? -8.685 4.459 9.583 1.00 81.38 195 ALA A C 1
ATOM 1534 O O . ALA A 1 195 ? -8.893 3.495 8.844 1.00 81.38 195 ALA A O 1
ATOM 1535 N N . ASN A 1 196 ? -9.383 5.600 9.492 1.00 82.06 196 ASN A N 1
ATOM 1536 C CA . ASN A 1 196 ? -10.537 5.845 8.617 1.00 82.06 196 ASN A CA 1
ATOM 1537 C C . ASN A 1 196 ? -11.693 4.853 8.824 1.00 82.06 196 ASN A C 1
ATOM 1539 O O . ASN A 1 196 ? -12.414 4.511 7.891 1.00 82.06 196 ASN A O 1
ATOM 1543 N N . THR A 1 197 ? -11.889 4.384 10.056 1.00 84.62 197 THR A N 1
ATOM 1544 C CA . THR A 1 197 ? -13.003 3.489 10.383 1.00 84.62 197 THR A CA 1
ATOM 1545 C C . THR A 1 197 ? -14.287 4.292 10.547 1.00 84.62 197 THR A C 1
ATOM 1547 O O . THR A 1 197 ? -14.352 5.212 11.368 1.00 84.62 197 THR A O 1
ATOM 1550 N N . GLN A 1 198 ? -15.347 3.901 9.841 1.00 83.88 198 GLN A N 1
ATOM 1551 C CA . GLN A 1 198 ? -16.677 4.453 10.077 1.00 83.88 198 GLN A CA 1
ATOM 1552 C C . GLN A 1 198 ? -17.238 3.899 11.394 1.00 83.88 198 GLN A C 1
ATOM 1554 O O . GLN A 1 198 ? -17.577 2.721 11.515 1.00 83.88 198 GLN A O 1
ATOM 1559 N N . LEU A 1 199 ? -17.314 4.750 12.419 1.00 87.12 199 LEU A N 1
ATOM 1560 C CA . LEU A 1 199 ? -17.818 4.347 13.729 1.00 87.12 199 LEU A CA 1
ATOM 1561 C C . LEU A 1 199 ? -19.330 4.093 13.668 1.00 87.12 199 LEU A C 1
ATOM 1563 O O . LEU A 1 199 ? -20.105 4.970 13.289 1.00 87.12 199 LEU A O 1
ATOM 1567 N N . ARG A 1 200 ? -19.755 2.909 14.114 1.00 84.56 200 ARG A N 1
ATOM 1568 C CA . ARG A 1 200 ? -21.164 2.580 14.358 1.00 84.56 200 ARG A CA 1
ATOM 1569 C C . ARG A 1 200 ? -21.710 3.541 15.421 1.00 84.56 200 ARG A C 1
ATOM 1571 O O . ARG A 1 200 ? -21.045 3.804 16.429 1.00 84.56 200 ARG A O 1
ATOM 1578 N N . GLY A 1 201 ? -22.897 4.093 15.162 1.00 68.19 201 GLY A N 1
ATOM 1579 C CA . GLY A 1 201 ? -23.535 5.110 16.001 1.00 68.19 201 GLY A CA 1
ATOM 1580 C C . GLY A 1 201 ? -23.755 4.660 17.455 1.00 68.19 201 GLY A C 1
ATOM 1581 O O . GLY A 1 201 ? -23.717 3.462 17.755 1.00 68.19 201 GLY A O 1
ATOM 1582 N N . PRO A 1 202 ? -23.966 5.607 18.386 1.00 53.25 202 PRO A N 1
ATOM 1583 C CA . PRO A 1 202 ? -24.164 5.286 19.792 1.00 53.25 202 PRO A CA 1
ATOM 1584 C C . PRO A 1 202 ? -25.456 4.476 19.975 1.00 53.25 202 PRO A C 1
ATOM 1586 O O . PRO A 1 202 ? -26.550 4.982 19.763 1.00 53.25 202 PRO A O 1
ATOM 1589 N N . GLY A 1 203 ? -25.311 3.215 20.390 1.00 51.88 203 GLY A N 1
ATOM 1590 C CA . GLY A 1 203 ? -26.410 2.409 20.920 1.00 51.88 203 GLY A CA 1
ATOM 1591 C C . GLY A 1 203 ? -27.245 1.640 19.894 1.00 51.88 203 GLY A C 1
ATOM 1592 O O . GLY A 1 203 ? -28.425 1.908 19.724 1.00 51.88 203 GLY A O 1
ATOM 1593 N N . ARG A 1 204 ? -26.684 0.561 19.346 1.00 43.22 204 ARG A N 1
ATOM 1594 C CA . ARG A 1 204 ? -27.372 -0.741 19.371 1.00 43.22 204 ARG A CA 1
ATOM 1595 C C . ARG A 1 204 ? -26.353 -1.799 19.762 1.00 43.22 204 ARG A C 1
ATOM 1597 O O . ARG A 1 204 ? -25.609 -2.312 18.934 1.00 43.22 204 ARG A O 1
ATOM 1604 N N . ALA A 1 205 ? -26.289 -2.085 21.059 1.00 42.75 205 ALA A N 1
ATOM 1605 C CA . ALA A 1 205 ? -25.864 -3.406 21.478 1.00 42.75 205 ALA A CA 1
ATOM 1606 C C . ALA A 1 205 ? -26.839 -4.387 20.817 1.00 42.75 205 ALA A C 1
ATOM 1608 O O . ALA A 1 205 ? -28.050 -4.251 21.001 1.00 42.75 205 ALA A O 1
ATOM 1609 N N . HIS A 1 206 ? -26.340 -5.332 20.024 1.00 46.53 206 HIS A N 1
ATOM 1610 C CA . HIS A 1 206 ? -27.117 -6.535 19.774 1.00 46.53 206 HIS A CA 1
ATOM 1611 C C . HIS A 1 206 ? -27.243 -7.232 21.128 1.00 46.53 206 HIS A C 1
ATOM 1613 O O . HIS A 1 206 ? -26.305 -7.865 21.608 1.00 46.53 206 HIS A O 1
ATOM 1619 N N . GLY A 1 207 ? -28.374 -6.992 21.791 1.00 39.03 207 GLY A N 1
ATOM 1620 C CA . GLY A 1 207 ? -28.859 -7.873 22.832 1.00 39.03 207 GLY A CA 1
ATOM 1621 C C . GLY A 1 207 ? -29.041 -9.248 22.203 1.00 39.03 207 GLY A C 1
ATOM 1622 O O . GLY A 1 207 ? -29.784 -9.388 21.238 1.00 39.03 207 GLY A O 1
ATOM 1623 N N . THR A 1 208 ? -28.244 -10.184 22.704 1.00 42.97 208 THR A N 1
ATOM 1624 C CA . THR A 1 208 ? -28.478 -11.628 22.818 1.00 42.97 208 THR A CA 1
ATOM 1625 C C . THR A 1 208 ? -29.745 -12.187 22.164 1.00 42.97 208 THR A C 1
ATOM 1627 O O . THR A 1 208 ? -30.857 -11.844 22.569 1.00 42.97 208 THR A O 1
ATOM 1630 N N . ALA A 1 209 ? -29.545 -13.177 21.299 1.00 34.25 209 ALA A N 1
ATOM 1631 C CA . ALA A 1 209 ? -30.121 -14.506 21.489 1.00 34.25 209 ALA A CA 1
ATOM 1632 C C . ALA A 1 209 ? -29.015 -15.529 21.206 1.00 34.25 209 ALA A C 1
ATOM 1634 O O . ALA A 1 209 ? -28.276 -15.308 20.219 1.00 34.25 209 ALA A O 1
#

InterPro domains:
  IPR001387 Cro/C1-type, helix-turn-helix domain [PS50943] (32-87)
  IPR001387 Cro/C1-type, helix-turn-helix domain [SM00530] (31-86)
  IPR001387 Cro/C1-type, helix-turn-helix domain [cd00093] (29-86)
  IPR010982 Lambda repressor-like, DNA-binding domain superfamily [G3DSA:1.10.260.40] (15-95)
  IPR010982 Lambda repressor-like, DNA-binding domain superfamily [SSF47413] (25-89)
  IPR045745 Helix-turn-helix domain, Actinobacteria-type [PF19575] (164-206)